Protein AF-A0AAN8JHH3-F1 (afdb_monomer)

Radius of gyration: 51.17 Å; Cα contacts (8 Å, |Δi|>4): 260; chains: 1; bounding box: 65×51×167 Å

Structure (mmCIF, N/CA/C/O backbone):
data_AF-A0AAN8JHH3-F1
#
_entry.id   AF-A0AAN8JHH3-F1
#
loop_
_atom_site.group_PDB
_atom_site.id
_atom_site.type_symbol
_atom_site.label_atom_id
_atom_site.label_alt_id
_atom_site.label_comp_id
_atom_site.label_asym_id
_atom_site.label_entity_id
_atom_site.label_seq_id
_atom_site.pdbx_PDB_ins_code
_atom_site.Cartn_x
_atom_site.Cartn_y
_atom_site.Cartn_z
_atom_site.occupancy
_atom_site.B_iso_or_equiv
_atom_site.auth_seq_id
_atom_site.auth_comp_id
_atom_site.auth_asym_id
_atom_site.auth_atom_id
_atom_site.pdbx_PDB_model_num
ATOM 1 N N . MET A 1 1 ? 20.478 2.606 -64.350 1.00 39.19 1 MET A N 1
ATOM 2 C CA . MET A 1 1 ? 20.617 2.024 -62.999 1.00 39.19 1 MET A CA 1
ATOM 3 C C . MET A 1 1 ? 21.122 3.124 -62.084 1.00 39.19 1 MET A C 1
ATOM 5 O O . MET A 1 1 ? 22.194 3.643 -62.341 1.00 39.19 1 MET A O 1
ATOM 9 N N . LYS A 1 2 ? 20.296 3.591 -61.140 1.00 38.00 2 LYS A N 1
ATOM 10 C CA . LYS A 1 2 ? 20.678 4.605 -60.146 1.00 38.00 2 LYS A CA 1
ATOM 11 C C . LYS A 1 2 ? 20.842 3.881 -58.819 1.00 38.00 2 LYS A C 1
ATOM 13 O O . LYS A 1 2 ? 19.842 3.428 -58.261 1.00 38.00 2 LYS A O 1
ATOM 18 N N . ASP A 1 3 ? 22.081 3.766 -58.364 1.00 38.78 3 ASP A N 1
ATOM 19 C CA . ASP A 1 3 ? 22.414 3.213 -57.061 1.00 38.78 3 ASP A CA 1
ATOM 20 C C . ASP A 1 3 ? 21.826 4.108 -55.973 1.00 38.78 3 ASP A C 1
ATOM 22 O O . ASP A 1 3 ? 22.245 5.245 -55.757 1.00 38.78 3 ASP A O 1
ATOM 26 N N . LYS A 1 4 ? 20.789 3.598 -55.307 1.00 43.00 4 LYS A N 1
ATOM 27 C CA . LYS A 1 4 ? 20.283 4.180 -54.070 1.00 43.00 4 LYS A CA 1
ATOM 28 C C . LYS A 1 4 ? 21.222 3.728 -52.960 1.00 43.00 4 LYS A C 1
ATOM 30 O O . LYS A 1 4 ? 21.078 2.631 -52.431 1.00 43.00 4 LYS A O 1
ATOM 35 N N . GLN A 1 5 ? 22.193 4.574 -52.631 1.00 40.19 5 GLN A N 1
ATOM 36 C CA . GLN A 1 5 ? 22.934 4.471 -51.379 1.00 40.19 5 GLN A CA 1
ATOM 37 C C . GLN A 1 5 ? 21.925 4.539 -50.225 1.00 40.19 5 GLN A C 1
ATOM 39 O O . GLN A 1 5 ? 21.342 5.587 -49.946 1.00 40.19 5 GLN A O 1
ATOM 44 N N . CYS A 1 6 ? 21.688 3.400 -49.576 1.00 37.50 6 CYS A N 1
ATOM 45 C CA . CYS A 1 6 ? 21.020 3.353 -48.285 1.00 37.50 6 CYS A CA 1
ATOM 46 C C . CYS A 1 6 ? 21.932 4.040 -47.266 1.00 37.50 6 CYS A C 1
ATOM 48 O O . CYS A 1 6 ? 22.899 3.454 -46.783 1.00 37.50 6 CYS A O 1
ATOM 50 N N . LEU A 1 7 ? 21.625 5.300 -46.962 1.00 39.53 7 LEU A N 1
ATOM 51 C CA . LEU A 1 7 ? 22.138 5.996 -45.790 1.00 39.5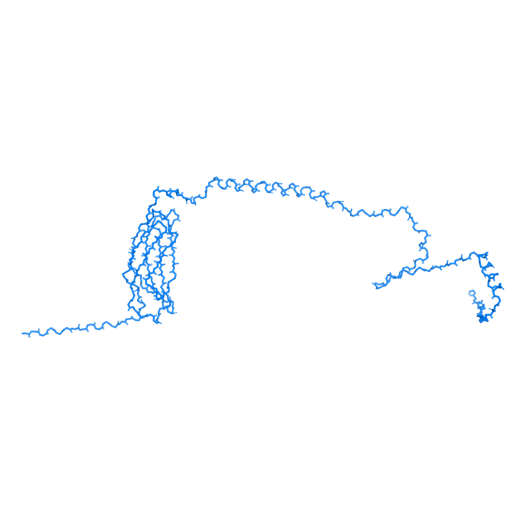3 7 LEU A CA 1
ATOM 52 C C . LEU A 1 7 ? 21.677 5.229 -44.546 1.00 39.53 7 LEU A C 1
ATOM 54 O O . LEU A 1 7 ? 20.530 5.338 -44.117 1.00 39.53 7 LEU A O 1
ATOM 58 N N . MET A 1 8 ? 22.581 4.432 -43.979 1.00 38.75 8 MET A N 1
ATOM 59 C CA . MET A 1 8 ? 22.483 3.969 -42.601 1.00 38.75 8 MET A CA 1
ATOM 60 C C . MET A 1 8 ? 22.564 5.206 -41.709 1.00 38.75 8 MET A C 1
ATOM 62 O O . MET A 1 8 ? 23.647 5.711 -41.419 1.00 38.75 8 MET A O 1
ATOM 66 N N . VAL A 1 9 ? 21.405 5.724 -41.307 1.00 40.56 9 VAL A N 1
ATOM 67 C CA . VAL A 1 9 ? 21.313 6.691 -40.216 1.00 40.56 9 VAL A CA 1
ATOM 68 C C . VAL A 1 9 ? 21.709 5.938 -38.951 1.00 40.56 9 VAL A C 1
ATOM 70 O O . VAL A 1 9 ? 20.890 5.278 -38.316 1.00 40.56 9 VAL A O 1
AT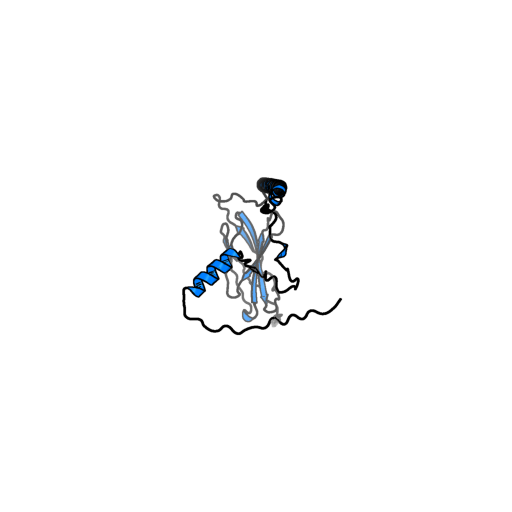OM 73 N N . VAL A 1 10 ? 22.996 5.987 -38.613 1.00 42.84 10 VAL A N 1
ATOM 74 C CA . VAL A 1 10 ? 23.481 5.599 -37.291 1.00 42.84 10 VAL A CA 1
ATOM 75 C C . VAL A 1 10 ? 22.989 6.682 -36.340 1.00 42.84 10 VAL A C 1
ATOM 77 O O . VAL A 1 10 ? 23.633 7.710 -36.155 1.00 42.84 10 VAL A O 1
ATOM 80 N N . SER A 1 11 ? 21.792 6.489 -35.788 1.00 42.28 11 SER A N 1
ATOM 81 C CA . SER A 1 11 ? 21.322 7.289 -34.666 1.00 42.28 11 SER A CA 1
ATOM 82 C C . SER A 1 11 ? 22.265 7.022 -33.499 1.00 42.28 11 SER A C 1
ATOM 84 O O . SER A 1 11 ? 22.274 5.924 -32.940 1.00 42.28 11 SER A O 1
ATOM 86 N N . TYR A 1 12 ? 23.084 8.007 -33.156 1.00 35.72 12 TYR A N 1
ATOM 87 C CA . TYR A 1 12 ? 23.806 8.052 -31.891 1.00 35.72 12 TYR A CA 1
ATOM 88 C C . TYR A 1 12 ? 22.769 7.852 -30.783 1.00 35.72 12 TYR A C 1
ATOM 90 O O . TYR A 1 12 ? 21.856 8.664 -30.626 1.00 35.72 12 TYR A O 1
ATOM 98 N N . ILE A 1 13 ? 22.862 6.720 -30.082 1.00 46.94 13 ILE A N 1
ATOM 99 C CA . ILE A 1 13 ? 22.041 6.427 -28.911 1.00 46.94 13 ILE A CA 1
ATOM 100 C C . ILE A 1 13 ? 22.425 7.486 -27.884 1.00 46.94 13 ILE A C 1
ATOM 102 O O . ILE A 1 13 ? 23.482 7.411 -27.265 1.00 46.94 13 ILE A O 1
ATOM 106 N N . THR A 1 14 ? 21.595 8.517 -27.760 1.00 50.19 14 THR A N 1
ATOM 107 C CA . THR A 1 14 ? 21.619 9.409 -26.606 1.00 50.19 14 THR A CA 1
ATOM 108 C C . THR A 1 14 ? 21.549 8.538 -25.359 1.00 50.19 14 THR A C 1
ATOM 110 O O . THR A 1 14 ? 20.733 7.616 -25.324 1.00 50.19 14 THR A O 1
ATOM 113 N N . ASP A 1 15 ? 22.412 8.832 -24.390 1.00 57.34 15 ASP A N 1
ATOM 114 C CA . ASP A 1 15 ? 22.666 8.159 -23.107 1.00 57.34 15 ASP A CA 1
ATOM 115 C C . ASP A 1 15 ? 21.437 8.195 -22.165 1.00 57.34 15 ASP A C 1
ATOM 117 O O . ASP A 1 15 ? 21.496 8.604 -21.013 1.00 57.34 15 ASP A O 1
ATOM 121 N N . ALA A 1 16 ? 20.265 7.871 -22.704 1.00 68.00 16 ALA A N 1
ATOM 122 C CA . ALA A 1 16 ? 18.971 8.031 -22.078 1.00 68.00 16 ALA A CA 1
ATOM 123 C C . ALA A 1 16 ? 18.527 6.698 -21.478 1.00 68.00 16 ALA A C 1
ATOM 125 O O . ALA A 1 16 ? 18.534 5.654 -22.140 1.00 68.00 16 ALA A O 1
ATOM 126 N N . VAL A 1 17 ? 18.103 6.752 -20.217 1.00 81.44 17 VAL A N 1
ATOM 127 C CA . VAL A 1 17 ? 17.569 5.611 -19.473 1.00 81.44 17 VAL A CA 1
ATOM 128 C C . VAL A 1 17 ? 16.394 5.007 -20.248 1.00 81.44 17 VAL A C 1
ATOM 130 O O . VAL A 1 17 ? 15.438 5.698 -20.610 1.00 81.44 17 VAL A O 1
ATOM 133 N N . VAL A 1 18 ? 16.455 3.704 -20.521 1.00 87.06 18 VAL A N 1
ATOM 134 C CA . VAL A 1 18 ? 15.468 3.013 -21.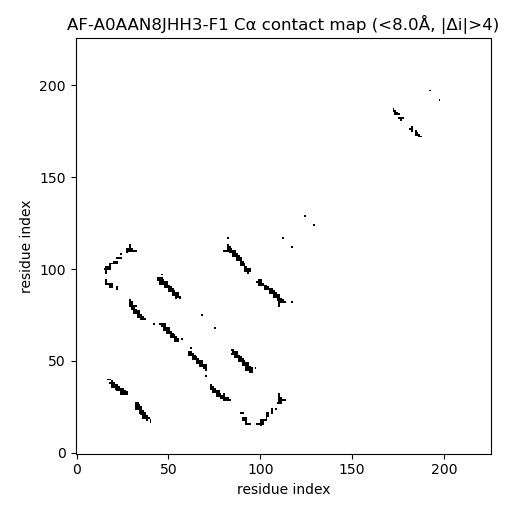362 1.00 87.06 18 VAL A CA 1
ATOM 135 C C . VAL A 1 18 ? 14.318 2.486 -20.509 1.00 87.06 18 VAL A C 1
ATOM 137 O O . VAL A 1 18 ? 14.535 1.774 -19.538 1.00 87.06 18 VAL A O 1
ATOM 140 N N . ALA A 1 19 ? 13.081 2.772 -20.905 1.00 88.06 19 ALA A N 1
ATOM 141 C CA . ALA A 1 19 ? 11.897 2.242 -20.237 1.00 88.06 19 ALA A CA 1
ATOM 142 C C . ALA A 1 19 ? 11.686 0.741 -20.515 1.00 88.06 19 ALA A C 1
ATOM 144 O O . ALA A 1 19 ? 12.029 0.259 -21.605 1.00 88.06 19 ALA A O 1
ATOM 145 N N . PRO A 1 20 ? 11.049 -0.008 -19.596 1.00 89.38 20 PRO A N 1
ATOM 146 C CA . PRO A 1 20 ? 10.486 -1.317 -19.918 1.00 89.38 20 PRO A CA 1
ATOM 147 C C . PRO A 1 20 ? 9.521 -1.248 -21.118 1.00 89.38 20 PRO A C 1
ATOM 149 O O . PRO A 1 20 ? 9.022 -0.191 -21.494 1.00 89.38 20 PRO A O 1
ATOM 152 N N . ARG A 1 21 ? 9.260 -2.376 -21.772 1.00 89.56 21 ARG A N 1
ATOM 153 C CA . ARG A 1 21 ? 8.359 -2.472 -22.929 1.00 89.56 21 ARG A CA 1
ATOM 154 C C . ARG A 1 21 ? 7.416 -3.657 -22.777 1.00 89.56 21 ARG A C 1
ATOM 156 O O . ARG A 1 21 ? 7.690 -4.581 -22.012 1.00 89.56 21 ARG A O 1
ATOM 163 N N . ASN A 1 22 ? 6.321 -3.636 -23.535 1.00 89.19 22 ASN A N 1
ATOM 164 C CA . ASN A 1 22 ? 5.301 -4.686 -23.541 1.00 89.19 22 ASN A CA 1
ATOM 165 C C . ASN A 1 22 ? 4.766 -4.987 -22.133 1.00 89.19 22 ASN A C 1
ATOM 167 O O . ASN A 1 22 ? 4.651 -6.151 -21.741 1.00 89.19 22 ASN A O 1
ATOM 171 N N . LEU A 1 23 ? 4.463 -3.937 -21.361 1.00 92.50 23 LEU A N 1
ATOM 172 C CA . LEU A 1 23 ? 3.751 -4.109 -20.101 1.00 92.50 23 LEU A CA 1
ATOM 173 C C . LEU A 1 23 ? 2.368 -4.680 -20.421 1.00 92.50 23 LEU A C 1
ATOM 175 O O . LEU A 1 23 ? 1.646 -4.127 -21.251 1.00 92.50 23 LEU A O 1
ATOM 179 N N . THR A 1 24 ? 2.023 -5.803 -19.798 1.00 94.06 24 THR A N 1
ATOM 180 C CA . THR A 1 24 ? 0.747 -6.495 -20.012 1.00 94.06 24 THR A CA 1
ATOM 181 C C . THR A 1 24 ? 0.234 -7.112 -18.716 1.00 94.06 24 THR A C 1
ATOM 183 O O . THR A 1 24 ? 1.005 -7.491 -17.828 1.00 94.06 24 THR A O 1
ATOM 186 N N . VAL A 1 25 ? -1.090 -7.217 -18.605 1.00 93.75 25 VAL A N 1
ATOM 187 C CA . VAL A 1 25 ? -1.775 -7.861 -17.480 1.00 93.75 25 VAL A CA 1
ATOM 188 C C . VAL A 1 25 ? -2.168 -9.273 -17.905 1.00 93.75 25 VAL A C 1
ATOM 190 O O . VAL A 1 25 ? -2.927 -9.453 -18.849 1.00 93.75 25 VAL A O 1
ATOM 193 N N . VAL A 1 26 ? -1.634 -10.282 -17.219 1.00 92.31 26 VAL A N 1
ATOM 194 C CA . VAL A 1 26 ? -1.766 -11.700 -17.613 1.00 92.31 26 VAL A CA 1
ATOM 195 C C . VAL A 1 26 ? -2.854 -12.412 -16.828 1.00 92.31 26 VAL A C 1
ATOM 197 O O . VAL A 1 26 ? -3.489 -13.337 -17.324 1.00 92.31 26 VAL A O 1
ATOM 200 N N . ALA A 1 27 ? -3.065 -12.007 -15.579 1.00 89.75 27 ALA A N 1
ATOM 201 C CA . ALA A 1 27 ? -4.102 -12.584 -14.741 1.00 89.75 27 ALA A CA 1
ATOM 202 C C . ALA A 1 27 ? -4.743 -11.500 -13.890 1.00 89.75 27 ALA A C 1
ATOM 204 O O . ALA A 1 27 ? -4.052 -10.693 -13.269 1.00 89.75 27 ALA A O 1
ATOM 205 N N . ILE A 1 28 ? -6.069 -11.527 -13.834 1.00 93.06 28 ILE A N 1
ATOM 206 C CA . ILE A 1 28 ? -6.870 -10.585 -13.066 1.00 93.06 28 ILE A CA 1
ATOM 207 C C . ILE A 1 28 ? -7.740 -11.392 -12.112 1.00 93.06 28 ILE A C 1
ATOM 209 O O . ILE A 1 28 ? -8.529 -12.241 -12.529 1.00 93.06 28 ILE A O 1
ATOM 213 N N . GLY A 1 29 ? -7.561 -11.139 -10.823 1.00 88.25 29 GLY A N 1
ATOM 214 C CA . GLY A 1 29 ? -8.412 -11.626 -9.750 1.00 88.25 29 GLY A CA 1
ATOM 215 C C . GLY A 1 29 ? -9.318 -10.520 -9.213 1.00 88.25 29 GLY A C 1
ATOM 216 O O . GLY A 1 29 ? -9.458 -9.451 -9.806 1.00 88.25 29 GLY A O 1
ATOM 217 N N . THR A 1 30 ? -9.922 -10.790 -8.060 1.00 88.56 30 THR A N 1
ATOM 218 C CA . THR A 1 30 ? -10.811 -9.852 -7.361 1.00 88.56 30 THR A CA 1
ATOM 219 C C . THR A 1 30 ? -10.026 -8.759 -6.640 1.00 88.56 30 THR A C 1
ATOM 221 O O . THR A 1 30 ? -10.339 -7.583 -6.762 1.00 88.56 30 THR A O 1
ATOM 224 N N . THR A 1 31 ? -8.948 -9.139 -5.949 1.00 89.62 31 THR A N 1
ATOM 225 C CA . THR A 1 31 ? -8.083 -8.224 -5.177 1.00 89.62 31 THR A CA 1
ATOM 226 C C . THR A 1 31 ? -6.618 -8.254 -5.612 1.00 89.62 31 THR A C 1
ATOM 228 O O . THR A 1 31 ? -5.731 -7.723 -4.932 1.00 89.62 31 THR A O 1
ATOM 231 N N . ARG A 1 32 ? -6.328 -8.932 -6.728 1.00 91.94 32 ARG A N 1
ATOM 232 C CA . ARG A 1 32 ? -4.968 -9.177 -7.216 1.00 91.94 32 ARG A CA 1
ATOM 233 C C . ARG A 1 32 ? -4.904 -9.084 -8.731 1.00 91.94 32 ARG A C 1
ATOM 235 O O . ARG A 1 32 ? -5.827 -9.524 -9.405 1.00 91.94 32 ARG A O 1
ATOM 242 N N . ALA A 1 33 ? -3.788 -8.596 -9.256 1.00 94.06 33 ALA A N 1
ATOM 243 C CA . ALA A 1 33 ? -3.504 -8.616 -10.688 1.00 94.06 33 ALA A CA 1
ATOM 244 C C . ALA A 1 33 ? -2.038 -8.975 -10.920 1.00 94.06 33 ALA A C 1
ATOM 246 O O . ALA A 1 33 ? -1.160 -8.508 -10.195 1.00 94.06 33 ALA A O 1
ATOM 247 N N . LYS A 1 34 ? -1.762 -9.825 -11.908 1.00 95.06 34 LYS A N 1
ATOM 248 C CA . LYS A 1 34 ? -0.408 -10.231 -12.282 1.00 95.06 34 LYS A CA 1
ATOM 249 C C . LYS A 1 34 ? -0.012 -9.538 -13.576 1.00 95.06 34 LYS A C 1
ATOM 251 O O . LYS A 1 34 ? -0.699 -9.689 -14.584 1.00 95.06 34 LYS A O 1
ATOM 256 N N . LEU A 1 35 ? 1.115 -8.838 -13.540 1.00 95.44 35 LEU A N 1
ATOM 257 C CA . LEU A 1 35 ? 1.677 -8.131 -14.683 1.00 95.44 35 LEU A CA 1
ATOM 258 C C . LEU A 1 35 ? 3.011 -8.737 -15.090 1.00 95.44 35 LEU A C 1
ATOM 260 O O . LEU A 1 35 ? 3.754 -9.235 -14.237 1.00 95.44 35 LEU A O 1
ATOM 264 N N . ILE A 1 36 ? 3.301 -8.658 -16.384 1.00 95.12 36 ILE A N 1
ATOM 265 C CA . ILE A 1 36 ? 4.587 -9.016 -16.979 1.00 95.12 36 ILE A CA 1
ATOM 266 C C . ILE A 1 36 ? 5.054 -7.900 -17.909 1.00 95.12 36 ILE A C 1
ATOM 268 O O . ILE A 1 36 ? 4.244 -7.141 -18.443 1.00 95.12 36 ILE A O 1
ATOM 272 N N . TRP A 1 37 ? 6.363 -7.812 -18.103 1.00 94.31 37 TRP A N 1
ATOM 273 C CA . TRP A 1 37 ? 6.986 -6.859 -19.016 1.00 94.31 37 TRP A CA 1
ATOM 274 C C . TRP A 1 37 ? 8.310 -7.413 -19.535 1.00 94.31 37 TRP A C 1
ATOM 276 O O . TRP A 1 37 ? 8.852 -8.396 -19.019 1.00 94.31 37 TRP A O 1
ATOM 286 N N . ILE A 1 38 ? 8.854 -6.743 -20.546 1.00 90.56 38 ILE A N 1
ATOM 287 C CA . ILE A 1 38 ? 10.151 -7.052 -21.137 1.00 90.56 38 ILE A CA 1
ATOM 288 C C . ILE A 1 38 ? 11.058 -5.830 -20.992 1.00 90.56 38 ILE A C 1
ATOM 290 O O . ILE A 1 38 ? 10.607 -4.690 -21.051 1.00 90.56 38 ILE A O 1
ATOM 294 N N . TYR A 1 39 ? 12.351 -6.051 -20.783 1.00 90.06 39 TYR A N 1
ATOM 295 C CA . TYR A 1 39 ? 13.343 -4.985 -20.709 1.00 90.06 39 TYR A CA 1
ATOM 296 C C . TYR A 1 39 ? 14.568 -5.369 -21.541 1.00 90.06 39 TYR A C 1
ATOM 298 O O . TYR A 1 39 ? 15.096 -6.467 -21.371 1.00 90.06 39 TYR A O 1
ATOM 306 N N . PHE A 1 40 ? 14.985 -4.472 -22.439 1.00 85.12 40 PHE A N 1
ATOM 307 C CA . PHE A 1 40 ? 16.066 -4.698 -23.411 1.00 85.12 40 PHE A CA 1
ATOM 308 C C . PHE A 1 40 ? 17.284 -3.786 -23.206 1.00 85.12 40 PHE A C 1
ATOM 310 O O . PHE A 1 40 ? 18.241 -3.874 -23.969 1.00 85.12 40 PHE A O 1
ATOM 317 N N . GLY A 1 41 ? 17.251 -2.882 -22.225 1.00 83.69 41 GLY A N 1
ATOM 318 C CA . GLY A 1 41 ? 18.370 -1.978 -21.972 1.00 83.69 41 GLY A CA 1
ATOM 319 C C . GLY A 1 41 ? 19.449 -2.589 -21.063 1.00 83.69 41 GLY A C 1
ATOM 320 O O . GLY A 1 41 ? 19.317 -3.724 -20.591 1.00 83.69 41 GLY A O 1
ATOM 321 N N . PRO A 1 42 ? 20.523 -1.835 -20.780 1.00 84.38 42 PRO A N 1
ATOM 322 C CA . PRO A 1 42 ? 21.580 -2.276 -19.878 1.00 84.38 42 PRO A CA 1
ATOM 323 C C . PRO A 1 42 ? 21.044 -2.400 -18.446 1.00 84.38 42 PRO A C 1
ATOM 325 O O . PRO A 1 42 ? 20.506 -1.448 -17.887 1.00 84.38 42 PRO A O 1
ATOM 328 N N . ILE A 1 43 ? 21.177 -3.587 -17.850 1.00 84.75 43 ILE A N 1
ATOM 329 C CA . ILE A 1 43 ? 20.755 -3.860 -16.463 1.00 84.75 43 ILE A CA 1
ATOM 330 C C . ILE A 1 43 ? 21.735 -3.242 -15.458 1.00 84.75 43 ILE A C 1
ATOM 332 O O . ILE A 1 43 ? 21.315 -2.789 -14.403 1.00 84.75 43 ILE A O 1
ATOM 336 N N . SER A 1 44 ? 23.025 -3.169 -15.802 1.00 82.88 44 SER A N 1
ATOM 337 C CA . SER A 1 44 ? 24.096 -2.657 -14.932 1.00 82.88 44 SER A CA 1
ATOM 338 C C . SER A 1 44 ? 23.967 -1.180 -14.564 1.00 82.88 44 SER A C 1
ATOM 340 O O . SER A 1 44 ? 24.599 -0.744 -13.609 1.00 82.88 44 SER A O 1
ATOM 342 N N . ARG A 1 45 ? 23.170 -0.420 -15.319 1.00 82.88 45 ARG A N 1
ATOM 343 C CA . ARG A 1 45 ? 22.904 1.002 -15.074 1.00 82.88 45 ARG A CA 1
ATOM 344 C C . ARG A 1 45 ? 21.576 1.242 -14.359 1.00 82.88 45 ARG A C 1
ATOM 346 O O . ARG A 1 45 ? 21.309 2.341 -13.918 1.00 82.88 45 ARG A O 1
ATOM 353 N N . ILE A 1 46 ? 20.717 0.236 -14.222 1.00 88.50 46 ILE A N 1
ATOM 354 C CA . ILE A 1 46 ? 19.429 0.426 -13.552 1.00 88.50 46 ILE A CA 1
ATOM 355 C C . ILE A 1 46 ? 19.559 0.060 -12.082 1.00 88.50 46 ILE A C 1
ATOM 357 O O . ILE A 1 46 ? 20.005 -1.033 -11.742 1.00 88.50 46 ILE A O 1
ATOM 361 N N . LEU A 1 47 ? 19.070 0.947 -11.220 1.00 90.31 47 LEU A N 1
ATOM 362 C CA . LEU A 1 47 ? 18.915 0.682 -9.798 1.00 90.31 47 LEU A CA 1
ATOM 363 C C . LEU A 1 47 ? 17.680 -0.187 -9.528 1.00 90.31 47 LEU A C 1
ATOM 365 O O . LEU A 1 47 ? 17.750 -1.194 -8.826 1.00 90.31 47 LEU A O 1
ATOM 369 N N . ARG A 1 48 ? 16.525 0.222 -10.065 1.00 92.69 48 ARG A N 1
ATOM 370 C CA . ARG A 1 48 ? 15.241 -0.473 -9.906 1.00 92.69 48 ARG A CA 1
ATOM 371 C C . ARG A 1 48 ? 14.239 -0.044 -10.969 1.00 92.69 48 ARG A C 1
ATOM 373 O O . ARG A 1 48 ? 14.398 0.986 -11.622 1.00 92.69 48 ARG A O 1
ATOM 380 N N . PHE A 1 49 ? 13.163 -0.803 -11.094 1.00 93.25 49 PHE A N 1
ATOM 381 C CA . PHE A 1 49 ? 11.970 -0.340 -11.784 1.00 93.25 49 PHE A CA 1
ATOM 382 C C . PHE A 1 49 ? 10.955 0.215 -10.793 1.00 93.25 49 PHE A C 1
ATOM 384 O O . PHE A 1 49 ? 10.852 -0.268 -9.667 1.00 93.25 49 PHE A O 1
ATOM 391 N N . GLU A 1 50 ? 10.162 1.184 -11.225 1.00 94.75 50 GLU A N 1
ATOM 392 C CA . GLU A 1 50 ? 9.004 1.657 -10.476 1.00 94.75 50 GLU A CA 1
ATOM 393 C C . GLU A 1 50 ? 7.746 1.435 -11.295 1.00 94.75 50 GLU A C 1
ATOM 395 O O . GLU A 1 50 ? 7.651 1.847 -12.450 1.00 94.75 50 GLU A O 1
ATOM 400 N N . LEU A 1 51 ? 6.792 0.732 -10.696 1.00 94.94 51 LEU A N 1
ATOM 401 C CA . LEU A 1 51 ? 5.487 0.483 -11.277 1.00 94.94 51 LEU A CA 1
ATOM 402 C C . LEU A 1 51 ? 4.449 1.271 -10.501 1.00 94.94 51 LEU A C 1
ATOM 404 O O . LEU A 1 51 ? 4.329 1.111 -9.287 1.00 94.94 51 LEU A O 1
ATOM 408 N N . THR A 1 52 ? 3.679 2.068 -11.220 1.00 94.31 52 THR A N 1
ATOM 409 C CA . THR A 1 52 ? 2.626 2.906 -10.667 1.00 94.31 52 THR A CA 1
ATOM 410 C C . THR A 1 52 ? 1.292 2.420 -11.192 1.00 94.31 52 THR A C 1
ATOM 412 O O . THR A 1 52 ? 1.121 2.245 -12.398 1.00 94.31 52 THR A O 1
ATOM 415 N N . TYR A 1 53 ? 0.343 2.198 -10.288 1.00 93.62 53 TYR A N 1
ATOM 416 C CA . TYR A 1 53 ? -1.044 1.943 -10.654 1.00 93.62 53 TYR A CA 1
ATOM 417 C C . TYR A 1 53 ? -1.955 3.022 -10.078 1.00 93.62 53 TYR A C 1
ATOM 419 O O . TYR A 1 53 ? -1.798 3.445 -8.932 1.00 93.62 53 TYR A O 1
ATOM 427 N N . GLU A 1 54 ? -2.910 3.460 -10.888 1.00 92.50 54 GLU A N 1
ATOM 428 C CA . GLU A 1 54 ? -3.833 4.546 -10.588 1.00 92.50 54 GLU A CA 1
ATOM 429 C C . GLU A 1 54 ? -5.273 4.040 -10.667 1.00 92.50 54 GLU A C 1
ATOM 431 O O . GLU A 1 54 ? -5.635 3.310 -11.592 1.00 92.50 54 GLU A O 1
ATOM 436 N N . TRP A 1 55 ? -6.099 4.397 -9.683 1.00 91.75 55 TRP A N 1
ATOM 437 C CA . TRP A 1 55 ? -7.526 4.080 -9.693 1.00 91.75 55 TRP A CA 1
ATOM 438 C C . TRP A 1 55 ? -8.287 5.157 -10.469 1.00 91.75 55 TRP A C 1
ATOM 440 O O . TRP A 1 55 ? -8.369 6.304 -10.032 1.00 91.75 55 TRP A O 1
ATOM 450 N N . LEU A 1 56 ? -8.862 4.771 -11.610 1.00 87.69 56 LEU A N 1
ATOM 451 C CA . LEU A 1 56 ? -9.491 5.700 -12.554 1.00 87.69 56 LEU A CA 1
ATOM 452 C C . LEU A 1 56 ? -10.785 6.334 -12.021 1.00 87.69 56 LEU A C 1
ATOM 454 O O . LEU A 1 56 ? -11.088 7.476 -12.345 1.00 87.69 56 LEU A O 1
ATOM 458 N N . ALA A 1 57 ? -11.544 5.605 -11.200 1.00 84.56 57 ALA A N 1
ATOM 459 C CA . ALA A 1 57 ? -12.858 6.021 -10.698 1.00 84.56 57 ALA A CA 1
ATOM 460 C C . ALA A 1 57 ? -12.858 6.301 -9.184 1.00 84.56 57 ALA A C 1
ATOM 462 O O . ALA A 1 57 ? -13.861 6.091 -8.500 1.00 84.56 57 ALA A O 1
ATOM 463 N N . ALA A 1 58 ? -11.720 6.729 -8.637 1.00 79.00 58 ALA A N 1
ATOM 464 C CA . ALA A 1 58 ? -11.582 6.984 -7.211 1.00 79.00 58 ALA A CA 1
ATOM 465 C C . ALA A 1 58 ? -12.532 8.113 -6.731 1.00 79.00 58 ALA A C 1
ATOM 467 O O . ALA A 1 58 ? -12.524 9.209 -7.293 1.00 79.00 58 ALA A O 1
ATOM 468 N N . PRO A 1 59 ? -13.334 7.892 -5.668 1.00 74.44 59 PRO A N 1
ATOM 469 C CA . PRO A 1 59 ? -14.373 8.826 -5.228 1.00 74.44 59 PRO A CA 1
ATOM 470 C C . PRO A 1 59 ? -13.837 10.094 -4.547 1.00 74.44 59 PRO A C 1
ATOM 472 O O . PRO A 1 59 ? -14.584 11.056 -4.396 1.00 74.44 59 PRO A O 1
ATOM 475 N N . SER A 1 60 ? -12.572 10.107 -4.115 1.00 68.44 60 SER A N 1
ATOM 476 C CA . SER A 1 60 ? -11.978 11.185 -3.308 1.00 68.44 60 SER A CA 1
ATOM 477 C C . SER A 1 60 ? -10.770 11.870 -3.966 1.00 68.44 60 SER A C 1
ATOM 479 O O . SER A 1 60 ? -9.979 12.503 -3.272 1.00 68.44 60 S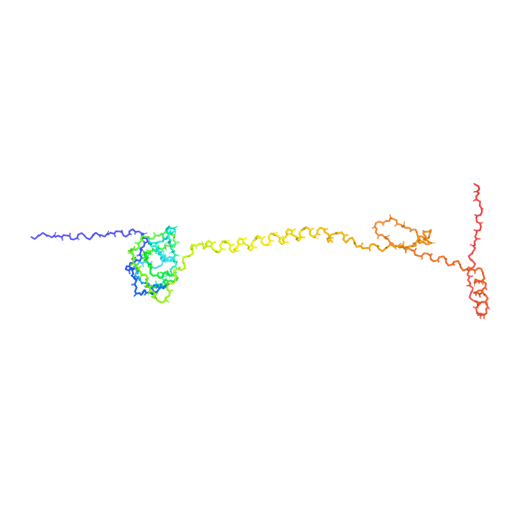ER A O 1
ATOM 481 N N . GLY A 1 61 ? -10.603 11.738 -5.287 1.00 72.56 61 GLY A N 1
ATOM 482 C CA . GLY A 1 61 ? -9.476 12.304 -6.043 1.00 72.56 61 GLY A CA 1
ATOM 483 C C . GLY A 1 61 ? -8.520 11.244 -6.596 1.00 72.56 61 GLY A C 1
ATOM 484 O O . GLY A 1 61 ? -8.834 10.059 -6.601 1.00 72.56 61 GLY A O 1
ATOM 485 N N . LYS A 1 62 ? -7.346 11.663 -7.086 1.00 79.56 62 LYS A N 1
ATOM 486 C CA . LYS A 1 62 ? -6.373 10.762 -7.723 1.00 79.56 62 LYS A CA 1
ATOM 487 C C . LYS A 1 62 ? -5.741 9.822 -6.688 1.00 79.56 62 LYS A C 1
ATOM 489 O O . LYS A 1 62 ? -4.958 10.260 -5.850 1.00 79.56 62 LYS A O 1
ATOM 494 N N . TYR A 1 63 ? -6.051 8.530 -6.766 1.00 85.88 63 TYR A N 1
ATOM 495 C CA . TYR A 1 63 ? -5.373 7.493 -5.986 1.00 85.88 63 TYR A CA 1
ATOM 496 C C . TYR A 1 63 ? -4.332 6.797 -6.864 1.00 85.88 63 TYR A C 1
ATOM 498 O O . TYR A 1 63 ? -4.692 6.096 -7.808 1.00 85.88 63 TYR A O 1
ATOM 506 N N . SER A 1 64 ? -3.050 6.992 -6.555 1.00 89.25 64 SER A N 1
ATOM 507 C CA . SER A 1 64 ? -1.918 6.373 -7.251 1.00 89.25 64 SER A CA 1
ATOM 508 C C . SER A 1 64 ? -0.977 5.719 -6.249 1.00 89.25 64 SER A C 1
ATOM 510 O O . SER A 1 64 ? -0.616 6.337 -5.248 1.00 89.25 64 SER A O 1
ATOM 512 N N . VAL A 1 65 ? -0.543 4.496 -6.532 1.00 89.75 65 VAL A N 1
ATOM 513 C CA . VAL A 1 65 ? 0.417 3.769 -5.699 1.00 89.75 65 VAL A CA 1
ATOM 514 C C . VAL A 1 65 ? 1.598 3.346 -6.552 1.00 89.75 65 VAL A C 1
ATOM 516 O O . VAL A 1 65 ? 1.422 2.693 -7.580 1.00 89.75 65 VAL A O 1
ATOM 519 N N . THR A 1 66 ? 2.800 3.675 -6.083 1.00 93.38 66 THR A N 1
ATOM 520 C CA . THR A 1 66 ? 4.065 3.323 -6.732 1.00 93.38 66 THR A CA 1
ATOM 521 C C . THR A 1 66 ? 4.763 2.212 -5.960 1.00 93.38 66 THR A C 1
ATOM 523 O O . THR A 1 66 ? 4.851 2.237 -4.734 1.00 93.38 66 THR A O 1
ATOM 526 N N . CYS A 1 67 ? 5.258 1.212 -6.677 1.00 90.56 67 CYS A N 1
ATOM 527 C CA . CYS A 1 67 ? 5.951 0.054 -6.132 1.00 90.56 67 CYS A CA 1
ATOM 528 C C . CYS A 1 67 ? 7.332 -0.077 -6.774 1.00 90.56 67 CYS A C 1
ATOM 530 O O . CYS A 1 67 ? 7.446 -0.175 -7.995 1.00 90.56 67 CYS A O 1
ATOM 532 N N . GLY A 1 68 ? 8.372 -0.145 -5.941 1.00 92.25 68 GLY A N 1
ATOM 533 C CA . GLY A 1 68 ? 9.727 -0.468 -6.380 1.00 92.25 68 GLY A CA 1
ATOM 534 C C . GLY A 1 68 ? 9.874 -1.961 -6.677 1.00 92.25 68 GLY A C 1
ATOM 535 O O . GLY A 1 68 ? 9.495 -2.812 -5.870 1.00 92.25 68 GLY A O 1
ATOM 536 N N . ILE A 1 69 ? 10.430 -2.285 -7.838 1.00 93.50 69 ILE A N 1
ATOM 537 C CA . ILE A 1 69 ? 10.631 -3.643 -8.331 1.00 93.50 69 ILE A CA 1
ATOM 538 C C . ILE A 1 69 ? 12.107 -3.825 -8.683 1.00 93.50 69 ILE A C 1
ATOM 540 O O . ILE A 1 69 ? 12.720 -2.993 -9.342 1.00 93.50 69 ILE A O 1
ATOM 544 N N . ASP A 1 70 ? 12.661 -4.954 -8.258 1.00 91.38 70 ASP A N 1
ATOM 545 C CA . ASP A 1 70 ? 14.022 -5.370 -8.590 1.00 91.38 70 ASP A CA 1
ATOM 546 C C . ASP A 1 70 ? 14.203 -5.571 -10.109 1.00 91.38 70 ASP A C 1
ATOM 548 O O . ASP A 1 70 ? 13.334 -6.124 -10.792 1.00 91.38 70 ASP A O 1
ATOM 552 N N . VAL A 1 71 ? 15.359 -5.162 -10.627 1.00 89.94 71 VAL A N 1
ATOM 553 C CA . VAL A 1 71 ? 15.738 -5.213 -12.042 1.00 89.94 71 VAL A CA 1
ATOM 554 C C . VAL A 1 71 ? 15.770 -6.637 -12.593 1.00 89.94 71 VAL A C 1
ATOM 556 O O . VAL A 1 71 ? 15.578 -6.831 -13.794 1.00 89.94 71 VAL A O 1
ATOM 559 N N . TYR A 1 72 ? 15.949 -7.656 -11.749 1.00 89.56 72 TYR A N 1
ATOM 560 C CA . TYR A 1 72 ? 15.930 -9.060 -12.185 1.00 89.56 72 TYR A CA 1
ATOM 561 C C . TYR A 1 72 ? 14.520 -9.641 -12.319 1.00 89.56 72 TYR A C 1
ATOM 563 O O . TYR A 1 72 ? 14.329 -10.687 -12.942 1.00 89.56 72 TYR A O 1
ATOM 571 N N . LYS A 1 73 ? 13.499 -8.969 -11.778 1.00 91.00 73 LYS A N 1
ATOM 572 C CA . LYS A 1 73 ? 12.116 -9.434 -11.898 1.00 91.00 73 LYS A CA 1
ATOM 573 C C . LYS A 1 73 ? 11.543 -9.056 -13.265 1.00 91.00 73 LYS A C 1
ATOM 575 O O . LYS A 1 73 ? 11.838 -8.009 -13.840 1.00 91.00 73 LYS A O 1
ATOM 580 N N . ARG A 1 74 ? 10.711 -9.947 -13.802 1.00 90.12 74 ARG A N 1
ATOM 581 C CA . ARG A 1 74 ? 9.961 -9.758 -15.062 1.00 90.12 74 ARG A CA 1
ATOM 582 C C . ARG A 1 74 ? 8.450 -9.872 -14.873 1.00 90.12 74 ARG A C 1
ATOM 584 O O . ARG A 1 74 ? 7.688 -9.777 -15.828 1.00 90.12 74 ARG A O 1
ATOM 591 N N . GLN A 1 75 ? 8.029 -10.116 -13.635 1.00 93.62 75 GLN A N 1
ATOM 592 C CA . GLN A 1 75 ? 6.634 -10.234 -13.256 1.00 93.62 75 GLN A CA 1
ATOM 593 C C . GLN A 1 75 ? 6.411 -9.657 -11.860 1.00 93.62 75 GLN A C 1
ATOM 595 O O . GLN A 1 75 ? 7.271 -9.779 -10.982 1.00 93.62 75 GLN A O 1
ATOM 600 N N . VAL A 1 76 ? 5.233 -9.081 -11.639 1.00 94.38 76 VAL A N 1
ATOM 601 C CA . VAL A 1 76 ? 4.795 -8.603 -10.325 1.00 94.38 76 VAL A CA 1
ATOM 602 C C . VAL A 1 76 ? 3.331 -8.944 -10.110 1.00 94.38 76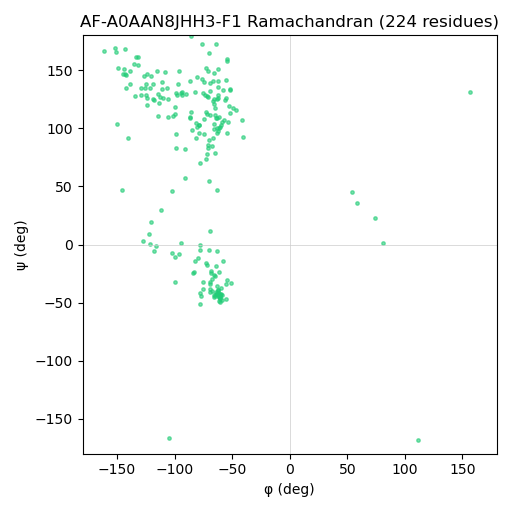 VAL A C 1
ATOM 604 O O . VAL A 1 76 ? 2.553 -9.054 -11.055 1.00 94.38 76 VAL A O 1
ATOM 607 N N . THR A 1 77 ? 2.954 -9.161 -8.855 1.00 94.69 77 THR A N 1
ATOM 608 C CA . THR A 1 77 ? 1.556 -9.349 -8.469 1.00 94.69 77 THR A CA 1
ATOM 609 C C . THR A 1 77 ? 1.128 -8.186 -7.593 1.00 94.69 77 THR A C 1
ATOM 611 O O . THR A 1 77 ? 1.581 -8.084 -6.454 1.00 94.69 77 THR A O 1
ATOM 614 N N . LEU A 1 78 ? 0.248 -7.341 -8.123 1.00 93.06 78 LEU A N 1
ATOM 615 C CA . LEU A 1 78 ? -0.471 -6.334 -7.355 1.00 93.06 78 LEU A CA 1
ATOM 616 C C . LEU A 1 78 ? -1.417 -7.031 -6.384 1.00 93.06 78 LEU A C 1
ATOM 618 O O . LEU A 1 78 ? -2.026 -8.055 -6.712 1.00 93.06 78 LEU A O 1
ATOM 622 N N . ARG A 1 79 ? -1.517 -6.489 -5.176 1.00 90.75 79 ARG A N 1
ATOM 623 C CA . ARG A 1 79 ? -2.342 -7.015 -4.087 1.00 90.75 79 ARG A CA 1
ATOM 624 C C . ARG A 1 79 ? -3.098 -5.865 -3.440 1.00 90.75 79 ARG A C 1
ATOM 626 O O . ARG A 1 79 ? -2.625 -4.737 -3.482 1.00 90.75 79 ARG A O 1
ATOM 633 N N . GLY A 1 80 ? -4.231 -6.179 -2.816 1.00 86.19 80 GLY A N 1
ATOM 634 C CA . GLY A 1 80 ? -5.053 -5.175 -2.139 1.00 86.19 80 GLY A CA 1
ATOM 635 C C . GLY A 1 80 ? -5.822 -4.277 -3.106 1.00 86.19 80 GLY A C 1
ATOM 636 O O . GLY A 1 80 ? -6.191 -3.170 -2.738 1.00 86.19 80 GLY A O 1
ATOM 637 N N . LEU A 1 81 ? -6.052 -4.739 -4.340 1.00 89.38 81 LEU A N 1
ATOM 638 C CA . LEU A 1 81 ? -6.914 -4.028 -5.280 1.00 89.38 81 LEU A CA 1
ATOM 639 C C . LEU A 1 81 ? -8.372 -4.136 -4.827 1.00 89.38 81 LEU A C 1
ATOM 641 O O . LEU A 1 81 ? -8.773 -5.139 -4.232 1.00 89.38 81 LEU A O 1
ATOM 645 N N . ILE A 1 82 ? -9.165 -3.119 -5.140 1.00 87.81 82 ILE A N 1
ATOM 646 C CA . ILE A 1 82 ? -10.597 -3.105 -4.859 1.00 87.81 82 ILE A CA 1
ATOM 647 C C . ILE A 1 82 ? -11.298 -3.890 -5.980 1.00 87.81 82 ILE A C 1
ATOM 649 O O . ILE A 1 82 ? -11.008 -3.643 -7.154 1.00 87.81 82 ILE A O 1
ATOM 653 N N . PRO A 1 83 ? -12.196 -4.839 -5.662 1.00 89.38 83 PRO A N 1
ATOM 654 C CA . PRO A 1 83 ? -12.985 -5.550 -6.665 1.00 89.38 83 PRO A CA 1
ATOM 655 C C . PRO A 1 83 ? -13.897 -4.613 -7.465 1.00 89.38 83 PRO A C 1
ATOM 657 O O . PRO A 1 83 ? -14.367 -3.608 -6.933 1.00 89.38 83 PRO A O 1
ATOM 660 N N . PHE A 1 84 ? -14.183 -4.983 -8.717 1.00 88.38 84 PHE A N 1
ATOM 661 C CA . PHE A 1 84 ? -15.066 -4.243 -9.627 1.00 88.38 84 PHE A CA 1
ATOM 662 C C . PHE A 1 84 ? -14.625 -2.789 -9.885 1.00 88.38 84 PHE A C 1
ATOM 664 O O . PHE A 1 84 ? -15.443 -1.880 -10.010 1.00 88.38 84 PHE A O 1
ATOM 671 N N . GLN A 1 85 ? -13.312 -2.558 -9.935 1.00 90.50 85 GLN A N 1
ATOM 672 C CA . GLN A 1 85 ? -12.726 -1.240 -10.172 1.00 90.50 85 GLN A CA 1
ATOM 673 C C . GLN A 1 85 ? -11.734 -1.269 -11.330 1.00 90.50 85 GLN A C 1
ATOM 675 O O . GLN A 1 85 ? -11.019 -2.254 -11.533 1.00 90.50 85 GLN A O 1
ATOM 680 N N . SER A 1 86 ? -11.691 -0.167 -12.079 1.00 92.44 86 SER A N 1
ATOM 681 C CA . SER A 1 86 ? -10.781 0.019 -13.209 1.00 92.44 86 SER A CA 1
ATOM 682 C C . SER A 1 86 ? -9.516 0.753 -12.783 1.00 92.44 86 SER A C 1
ATOM 684 O O . SER A 1 86 ? -9.568 1.808 -12.145 1.00 92.44 86 SER A O 1
ATOM 686 N N . TYR A 1 87 ? -8.379 0.191 -13.170 1.00 94.00 87 TYR A N 1
ATOM 687 C CA . TYR A 1 87 ? -7.051 0.694 -12.864 1.00 94.00 87 TYR A CA 1
ATOM 688 C C . TYR A 1 87 ? -6.261 0.924 -14.145 1.00 94.00 87 TYR A C 1
ATOM 690 O O . TYR A 1 87 ? -6.376 0.152 -15.095 1.00 94.00 87 TYR A O 1
ATOM 698 N N . GLN A 1 88 ? -5.409 1.943 -14.133 1.00 94.69 88 GLN A N 1
ATOM 699 C CA . GLN A 1 88 ? -4.410 2.195 -15.162 1.00 94.69 88 GLN A CA 1
ATOM 700 C C . GLN A 1 88 ? -3.023 1.946 -14.575 1.00 94.69 88 GLN A C 1
ATOM 702 O O . GLN A 1 88 ? -2.733 2.391 -13.468 1.00 94.69 88 GLN A O 1
ATOM 707 N N . VAL A 1 89 ? -2.161 1.232 -15.294 1.00 95.12 89 VAL A N 1
ATOM 708 C CA . VAL A 1 89 ? -0.805 0.908 -14.839 1.00 95.12 89 VAL A CA 1
ATOM 709 C C . VAL A 1 89 ? 0.209 1.369 -15.850 1.00 95.12 89 VAL A C 1
ATOM 711 O O . VAL A 1 89 ? 0.049 1.164 -17.051 1.00 95.12 89 VAL A O 1
ATOM 714 N N . PHE A 1 90 ? 1.286 1.928 -15.333 1.00 94.38 90 PHE A N 1
ATOM 715 C CA . PHE A 1 90 ? 2.477 2.213 -16.093 1.00 94.38 90 PHE A CA 1
ATOM 716 C C . PHE A 1 90 ? 3.708 1.960 -15.234 1.00 94.38 90 PHE A C 1
ATOM 718 O O . PHE A 1 90 ? 3.654 1.744 -14.026 1.00 94.38 90 PHE A O 1
ATOM 725 N N . MET A 1 91 ? 4.845 1.949 -15.895 1.00 94.50 91 MET A N 1
ATOM 726 C CA . MET A 1 91 ? 6.126 1.595 -15.318 1.00 94.50 91 MET A CA 1
ATOM 727 C C . MET A 1 91 ? 7.221 2.472 -15.911 1.00 94.50 91 MET A C 1
ATOM 729 O O . MET A 1 91 ? 7.149 2.845 -17.085 1.00 94.50 91 MET A O 1
ATOM 733 N N . VAL A 1 92 ? 8.217 2.773 -15.090 1.00 93.69 92 VAL A N 1
ATOM 734 C CA . VAL A 1 92 ? 9.437 3.507 -15.427 1.00 93.69 92 VAL A CA 1
ATOM 735 C C . VAL A 1 92 ? 10.642 2.742 -14.881 1.00 93.69 92 VAL A C 1
ATOM 737 O O . VAL A 1 92 ? 10.522 1.879 -14.007 1.00 93.69 92 VAL A O 1
ATOM 740 N N . SER A 1 93 ? 11.823 3.039 -15.402 1.00 92.31 93 SER A N 1
ATOM 741 C CA . SER A 1 93 ? 13.091 2.582 -14.833 1.00 92.31 93 SER A CA 1
ATOM 742 C C . SER A 1 93 ? 13.833 3.739 -14.195 1.00 92.31 93 SER A C 1
ATOM 744 O O . SER A 1 93 ? 13.742 4.867 -14.670 1.00 92.31 93 SER A O 1
ATOM 746 N N . ILE A 1 94 ? 14.590 3.433 -13.149 1.00 91.94 94 ILE A N 1
ATOM 747 C CA . ILE A 1 94 ? 15.393 4.402 -12.412 1.00 91.94 94 ILE A CA 1
ATOM 748 C C . ILE A 1 94 ? 16.857 4.012 -12.542 1.00 91.94 94 ILE A C 1
ATOM 750 O O . ILE A 1 94 ? 17.227 2.877 -12.232 1.00 91.94 94 ILE A O 1
ATOM 754 N N . ASP A 1 95 ? 17.662 4.953 -13.019 1.00 90.12 95 ASP A N 1
ATOM 755 C CA . ASP A 1 95 ? 19.118 4.834 -13.102 1.00 90.12 95 ASP A CA 1
ATOM 756 C C . ASP A 1 95 ? 19.764 4.867 -11.703 1.00 90.12 95 ASP A C 1
ATOM 758 O O . ASP A 1 95 ? 19.146 5.286 -10.723 1.00 90.12 95 ASP A O 1
ATOM 762 N N . LEU A 1 96 ? 21.026 4.464 -11.608 1.00 86.56 96 LEU A N 1
ATOM 763 C CA . LEU A 1 96 ? 21.880 4.673 -10.438 1.00 86.56 96 LEU A CA 1
ATOM 764 C C . LEU A 1 96 ? 21.972 6.153 -10.049 1.00 86.56 96 LEU A C 1
ATOM 766 O O . LEU A 1 96 ? 21.978 6.468 -8.860 1.00 86.56 96 LEU A O 1
ATOM 770 N N . ASP A 1 97 ? 21.942 7.046 -11.038 1.00 85.50 97 ASP A N 1
ATOM 771 C CA . ASP A 1 97 ? 21.941 8.499 -10.831 1.00 85.50 97 ASP A CA 1
ATOM 772 C C . ASP A 1 97 ? 20.562 9.049 -10.409 1.00 85.50 97 ASP A C 1
ATOM 774 O O . ASP A 1 97 ? 20.390 10.251 -10.215 1.00 85.50 97 ASP A O 1
ATOM 778 N N . GLY A 1 98 ? 19.549 8.183 -10.280 1.00 82.38 98 GLY A N 1
ATOM 779 C CA . GLY A 1 98 ? 18.186 8.556 -9.889 1.00 82.38 98 GLY A CA 1
ATOM 780 C C . GLY A 1 98 ? 17.328 9.120 -11.025 1.00 82.38 98 GLY A C 1
ATOM 781 O O . GLY A 1 98 ? 16.162 9.445 -10.804 1.00 82.38 98 GLY A O 1
ATOM 782 N N . THR A 1 99 ? 17.867 9.206 -12.243 1.00 86.69 99 THR A N 1
ATOM 783 C CA . THR A 1 99 ? 17.121 9.668 -13.420 1.00 86.69 99 THR A CA 1
ATOM 784 C C . THR A 1 99 ? 16.067 8.638 -13.822 1.00 86.69 99 THR A C 1
ATOM 786 O O . THR A 1 99 ? 16.349 7.440 -13.920 1.00 86.69 99 THR A O 1
ATOM 789 N N . THR A 1 100 ? 14.842 9.101 -14.064 1.00 90.94 100 THR A N 1
ATOM 790 C CA . THR A 1 100 ? 13.744 8.262 -14.545 1.00 90.94 100 THR A CA 1
ATOM 791 C C . THR A 1 100 ? 13.753 8.174 -16.066 1.00 90.94 100 THR A C 1
ATOM 793 O O . THR A 1 100 ? 13.998 9.153 -16.771 1.00 90.94 100 THR A O 1
ATOM 796 N N . SER A 1 101 ? 13.466 6.987 -16.591 1.00 88.38 101 SER A N 1
ATOM 797 C CA . SER A 1 101 ? 13.185 6.825 -18.014 1.00 88.38 101 SER A CA 1
ATOM 798 C C . SER A 1 101 ? 11.791 7.317 -18.381 1.00 88.38 101 SER A C 1
ATOM 800 O O . SER A 1 101 ? 10.946 7.607 -17.529 1.00 88.38 101 SER A O 1
ATOM 802 N N . ASN A 1 102 ? 11.538 7.347 -19.688 1.00 89.00 102 ASN A N 1
ATOM 803 C CA . ASN A 1 102 ? 10.198 7.525 -20.222 1.00 89.00 102 ASN A CA 1
ATOM 804 C C . ASN A 1 102 ? 9.222 6.484 -19.658 1.00 89.00 102 ASN A C 1
ATOM 806 O O . ASN A 1 102 ? 9.585 5.389 -19.229 1.00 89.00 102 ASN A O 1
ATOM 810 N N . THR A 1 103 ? 7.943 6.814 -19.707 1.00 89.19 103 THR A N 1
ATOM 811 C CA . THR A 1 103 ? 6.895 5.907 -19.262 1.00 89.19 103 THR A CA 1
ATOM 812 C C . THR A 1 103 ? 6.641 4.807 -20.292 1.00 89.19 103 THR A C 1
ATOM 814 O O . THR A 1 103 ? 6.693 5.027 -21.503 1.00 89.19 103 THR A O 1
ATOM 817 N N . THR A 1 104 ? 6.377 3.598 -19.801 1.00 91.12 104 THR A N 1
ATOM 818 C CA . THR A 1 104 ? 5.836 2.497 -20.614 1.00 91.12 104 THR A CA 1
ATOM 819 C C . THR A 1 104 ? 4.437 2.816 -21.146 1.00 91.12 104 THR A C 1
ATOM 821 O O . THR A 1 104 ? 3.816 3.811 -20.780 1.00 91.12 104 THR A O 1
ATOM 824 N N . ASN A 1 105 ? 3.909 1.955 -22.018 1.00 90.12 105 ASN A N 1
ATOM 825 C CA . ASN A 1 105 ? 2.511 2.036 -22.418 1.00 90.12 105 ASN A CA 1
ATOM 826 C C . ASN A 1 105 ? 1.595 1.925 -21.190 1.00 90.12 105 ASN A C 1
ATOM 828 O O . ASN A 1 105 ? 1.763 1.027 -20.364 1.00 90.12 105 ASN A O 1
ATOM 832 N N . HIS A 1 106 ? 0.607 2.812 -21.102 1.00 92.25 106 HIS A N 1
ATOM 833 C CA . HIS A 1 106 ? -0.415 2.721 -20.071 1.00 92.25 106 HIS A CA 1
ATOM 834 C C . HIS A 1 106 ? -1.334 1.538 -20.374 1.00 92.25 106 HIS A C 1
ATOM 836 O O . HIS A 1 106 ? -1.866 1.420 -21.478 1.00 92.25 106 HIS A O 1
ATOM 842 N N . VAL A 1 107 ? -1.502 0.653 -19.397 1.00 94.00 107 VAL A N 1
ATOM 843 C CA . VAL A 1 107 ? -2.357 -0.529 -19.509 1.00 94.00 107 VAL A CA 1
ATOM 844 C C . VAL A 1 107 ? -3.524 -0.382 -18.559 1.00 94.00 107 VAL A C 1
ATOM 846 O O . VAL A 1 107 ? -3.330 -0.270 -17.350 1.00 94.00 107 VAL A O 1
ATOM 849 N N . GLU A 1 108 ? -4.730 -0.420 -19.103 1.00 94.81 108 GLU A N 1
ATOM 850 C CA . GLU A 1 108 ? -5.954 -0.388 -18.314 1.00 94.81 108 GLU A CA 1
ATOM 851 C C . GLU A 1 108 ? -6.487 -1.800 -18.093 1.00 94.81 108 GLU A C 1
ATOM 853 O O . GLU A 1 108 ? -6.465 -2.645 -18.991 1.00 94.81 108 GLU A O 1
ATOM 858 N N . PHE A 1 109 ? -6.951 -2.072 -16.878 1.00 93.25 109 PHE A N 1
ATOM 859 C CA . PHE A 1 109 ? -7.598 -3.331 -16.543 1.00 93.25 109 PHE A CA 1
ATOM 860 C C . PHE A 1 109 ? -8.647 -3.132 -15.449 1.00 93.25 109 PHE A C 1
ATOM 862 O O . PHE A 1 109 ? -8.516 -2.263 -14.588 1.00 93.25 109 PHE A O 1
ATOM 869 N N . THR A 1 110 ? -9.673 -3.980 -15.450 1.00 92.44 110 THR A N 1
ATOM 870 C CA . THR A 1 110 ? -10.745 -3.956 -14.448 1.00 92.44 110 THR A CA 1
ATOM 871 C C . THR A 1 110 ? -10.679 -5.213 -13.598 1.00 92.44 110 THR A C 1
ATOM 873 O O . THR A 1 110 ? -10.640 -6.320 -14.135 1.00 92.44 110 THR A O 1
ATOM 876 N N . THR A 1 111 ? -10.645 -5.062 -12.275 1.00 92.00 111 THR A N 1
ATOM 877 C CA . THR A 1 111 ? -10.652 -6.194 -11.340 1.00 92.00 111 THR A CA 1
ATOM 878 C C . THR A 1 111 ? -11.967 -6.957 -11.408 1.00 92.00 111 THR A C 1
ATOM 880 O O . THR A 1 111 ? -13.034 -6.391 -11.648 1.00 92.00 111 THR A O 1
ATOM 883 N N . ARG A 1 112 ? -11.907 -8.272 -11.179 1.00 88.94 112 ARG A N 1
ATOM 884 C CA . ARG A 1 112 ? -13.116 -9.100 -11.200 1.00 88.94 112 ARG A CA 1
ATOM 885 C C . ARG A 1 112 ? -14.007 -8.765 -10.006 1.00 88.94 112 ARG A C 1
ATOM 887 O O . ARG A 1 112 ? -13.512 -8.594 -8.892 1.00 88.94 112 ARG A O 1
ATOM 894 N N . GLY A 1 113 ? -15.312 -8.697 -10.238 1.00 75.81 113 GLY A N 1
ATOM 895 C CA . GLY A 1 113 ? -16.296 -8.776 -9.165 1.00 75.81 113 GLY A CA 1
ATOM 896 C C . GLY A 1 113 ? -16.391 -10.217 -8.673 1.00 75.81 113 GLY A C 1
ATOM 897 O O . GLY A 1 113 ? -16.322 -11.150 -9.472 1.00 75.81 113 GLY A O 1
ATOM 898 N N . ASP A 1 114 ? -16.502 -10.399 -7.363 1.00 67.81 114 ASP A N 1
ATOM 899 C CA . ASP A 1 114 ? -17.065 -11.624 -6.807 1.00 67.81 114 ASP A CA 1
ATOM 900 C C . ASP A 1 114 ? -18.498 -11.288 -6.411 1.00 67.81 114 ASP A C 1
ATOM 902 O O . ASP A 1 114 ? -18.709 -10.516 -5.470 1.00 67.81 114 ASP A O 1
ATOM 906 N N . ASP A 1 115 ? -19.471 -11.841 -7.136 1.00 59.84 115 ASP A N 1
ATOM 907 C CA . ASP A 1 115 ? -20.903 -11.635 -6.880 1.00 59.84 115 ASP A CA 1
ATOM 908 C C . ASP A 1 115 ? -21.305 -12.059 -5.456 1.00 59.84 115 ASP A C 1
ATOM 910 O O . ASP A 1 115 ? -22.381 -11.705 -4.979 1.00 59.84 115 ASP A O 1
ATOM 914 N N . ARG A 1 116 ? -20.443 -12.804 -4.746 1.00 59.72 116 ARG A N 1
ATOM 915 C CA . ARG A 1 116 ? -20.690 -13.284 -3.382 1.00 59.72 116 ARG A CA 1
ATOM 916 C C . ARG A 1 116 ? -19.978 -12.493 -2.282 1.00 59.72 116 ARG A C 1
ATOM 918 O O . ARG A 1 116 ? -20.252 -12.758 -1.115 1.00 59.72 116 ARG A O 1
ATOM 925 N N . ALA A 1 117 ? -19.092 -11.544 -2.605 1.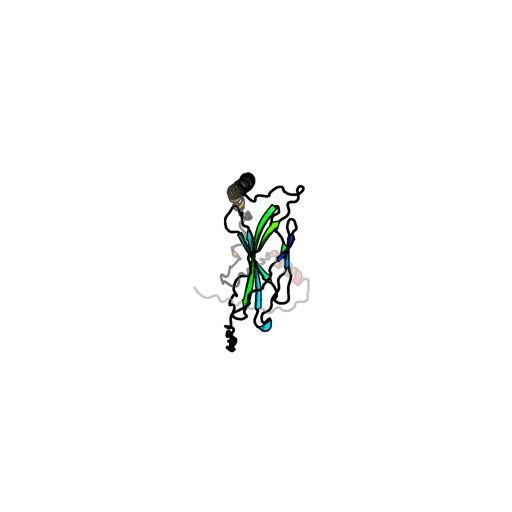00 56.06 117 ALA A N 1
ATOM 926 C CA . ALA A 1 117 ? -18.217 -10.909 -1.604 1.00 56.06 117 ALA A CA 1
ATOM 927 C C . ALA A 1 117 ? -18.237 -9.370 -1.573 1.00 56.06 117 ALA A C 1
ATOM 929 O O . ALA A 1 117 ? -17.496 -8.775 -0.790 1.00 56.06 117 ALA A O 1
ATOM 930 N N . TYR A 1 118 ? -19.061 -8.700 -2.383 1.00 52.84 118 TYR A N 1
ATOM 931 C CA . TYR A 1 118 ? -19.063 -7.237 -2.431 1.00 52.84 118 TYR A CA 1
ATOM 932 C C . TYR A 1 118 ? -20.188 -6.619 -1.589 1.00 52.84 118 TYR A C 1
ATOM 934 O O . TYR A 1 118 ? -21.225 -6.212 -2.104 1.00 52.84 118 TYR A O 1
ATOM 942 N N . VAL A 1 119 ? -19.953 -6.479 -0.281 1.00 57.72 119 VAL A N 1
ATOM 943 C CA . VAL A 1 119 ? -20.467 -5.301 0.431 1.00 57.72 119 VAL A CA 1
ATOM 944 C C . VAL A 1 119 ? -19.388 -4.238 0.254 1.00 57.72 119 VAL A C 1
ATOM 946 O O . VAL A 1 119 ? -18.296 -4.411 0.801 1.00 57.72 119 VAL A O 1
ATOM 949 N N . PRO A 1 120 ? -19.610 -3.175 -0.538 1.00 56.03 120 PRO A N 1
ATOM 950 C CA . PRO A 1 120 ? -18.661 -2.081 -0.604 1.00 56.03 120 PRO A CA 1
ATOM 951 C C . PRO A 1 120 ? -18.531 -1.494 0.798 1.00 56.03 120 PRO A C 1
ATOM 953 O O . PRO A 1 120 ? -19.392 -0.737 1.243 1.00 56.03 120 PRO A O 1
ATOM 956 N N . VAL A 1 121 ? -17.439 -1.811 1.493 1.00 58.78 121 VAL A N 1
ATOM 957 C CA . VAL A 1 121 ? -16.999 -1.024 2.643 1.00 58.78 121 VAL A CA 1
ATOM 958 C C . VAL A 1 121 ? -16.460 0.277 2.065 1.00 58.78 121 VAL A C 1
ATOM 960 O O . VAL A 1 121 ? -15.263 0.487 1.890 1.00 58.78 121 VAL A O 1
ATOM 963 N N . LYS A 1 122 ? -17.388 1.157 1.692 1.00 52.78 122 LYS A N 1
ATOM 964 C CA . LYS A 1 122 ? -17.112 2.579 1.627 1.00 52.78 122 LYS A CA 1
ATOM 965 C C . LYS A 1 122 ? -16.692 2.960 3.041 1.00 52.78 122 LYS A C 1
ATOM 967 O O . LYS A 1 122 ? -17.540 3.099 3.913 1.00 52.78 122 LYS A O 1
ATOM 972 N N . HIS A 1 123 ? -15.400 3.181 3.262 1.00 54.75 123 HIS A N 1
ATOM 973 C CA . HIS A 1 123 ? -14.943 4.031 4.361 1.00 54.75 123 HIS A CA 1
ATOM 974 C C . HIS A 1 123 ? -15.299 5.494 4.050 1.00 54.75 123 HIS A C 1
ATOM 976 O O . HIS A 1 123 ? -14.459 6.384 4.012 1.00 54.75 123 HIS A O 1
ATOM 982 N N . THR A 1 124 ? -16.574 5.753 3.775 1.00 55.78 124 THR A N 1
ATOM 983 C CA . THR A 1 124 ? -17.188 7.009 4.169 1.00 55.78 124 THR A CA 1
ATOM 984 C C . THR A 1 124 ? -17.318 6.861 5.670 1.00 55.78 124 THR A C 1
ATOM 986 O O . THR A 1 124 ? -18.023 5.938 6.070 1.00 55.78 124 THR A O 1
ATOM 989 N N . MET A 1 125 ? -16.583 7.644 6.472 1.00 58.75 125 MET A N 1
ATOM 990 C CA . MET A 1 125 ? -16.760 7.655 7.929 1.00 58.75 125 MET A CA 1
ATOM 991 C C . MET A 1 125 ? -18.255 7.616 8.204 1.00 58.75 125 MET A C 1
ATOM 993 O O . MET A 1 125 ? -18.973 8.557 7.859 1.00 58.75 125 MET A O 1
ATOM 997 N N . GLN A 1 126 ? -18.720 6.463 8.673 1.00 67.75 126 GLN A N 1
ATOM 998 C CA . GLN A 1 126 ? -20.135 6.242 8.863 1.00 67.75 126 GLN A CA 1
ATOM 999 C C . GLN A 1 126 ? -20.515 7.216 9.969 1.00 67.75 126 GLN A C 1
ATOM 1001 O O . GLN A 1 126 ? -19.839 7.289 10.999 1.00 67.75 126 GLN A O 1
ATOM 1006 N N . VAL A 1 127 ? -21.514 8.063 9.718 1.00 77.81 127 VAL A N 1
ATOM 1007 C CA . VAL A 1 127 ? -21.944 9.075 10.696 1.00 77.81 127 VAL A CA 1
ATOM 1008 C C . VAL A 1 127 ? -22.268 8.378 12.024 1.00 77.81 127 VAL A C 1
ATOM 1010 O O . VAL A 1 127 ? -22.003 8.910 13.098 1.00 77.81 127 VAL A O 1
ATOM 1013 N N . GLU A 1 128 ? -22.717 7.129 11.936 1.00 80.12 128 GLU A N 1
ATOM 1014 C CA . GLU A 1 128 ? -22.910 6.178 13.020 1.00 80.12 128 GLU A CA 1
ATOM 1015 C C . GLU A 1 128 ? -21.643 5.933 13.867 1.00 80.12 128 GLU A C 1
ATOM 1017 O O . GLU A 1 128 ? -21.708 5.996 15.094 1.00 80.12 128 GLU A O 1
ATOM 1022 N N . GLU A 1 129 ? -20.475 5.705 13.257 1.00 84.31 129 GLU A N 1
ATOM 1023 C CA . GLU A 1 129 ? -19.209 5.475 13.975 1.00 84.31 129 GLU A CA 1
ATOM 1024 C C . GLU A 1 129 ? -18.745 6.734 14.715 1.00 84.31 129 GLU A C 1
ATOM 1026 O O . GLU A 1 129 ? -18.305 6.666 15.866 1.00 84.31 129 GLU A O 1
ATOM 1031 N N . VAL A 1 130 ? -18.903 7.903 14.086 1.00 87.69 130 VAL A N 1
ATOM 1032 C CA . VAL A 1 130 ? -18.569 9.195 14.702 1.00 87.69 130 VAL A CA 1
ATOM 1033 C C . VAL A 1 130 ? -19.457 9.456 15.919 1.00 87.69 130 VAL A C 1
ATOM 1035 O O . VAL A 1 130 ? -18.962 9.898 16.958 1.00 87.69 130 VAL A O 1
ATOM 1038 N N . ILE A 1 131 ? -20.749 9.122 15.831 1.00 92.06 131 ILE A N 1
ATOM 1039 C CA . ILE A 1 131 ? -21.683 9.229 16.957 1.00 92.06 131 ILE A CA 1
ATOM 1040 C C . ILE A 1 131 ? -21.236 8.321 18.109 1.00 92.06 131 ILE A C 1
ATOM 1042 O O . ILE A 1 131 ? -21.122 8.799 19.239 1.00 92.06 131 ILE A O 1
ATOM 1046 N N . ILE A 1 132 ? -20.918 7.050 17.842 1.00 92.75 132 ILE A N 1
ATOM 1047 C CA . ILE A 1 132 ? -20.484 6.096 18.879 1.00 92.75 132 ILE A CA 1
ATOM 1048 C C . ILE A 1 132 ? -19.222 6.600 19.588 1.00 92.75 132 ILE A C 1
ATOM 1050 O O . ILE A 1 132 ? -19.175 6.643 20.821 1.00 92.75 132 ILE A O 1
ATOM 1054 N N . ILE A 1 133 ? -18.217 7.038 18.826 1.00 93.69 133 ILE A N 1
ATOM 1055 C CA . ILE A 1 133 ? -16.968 7.567 19.385 1.00 93.69 133 ILE A CA 1
ATOM 1056 C C . ILE A 1 133 ? -17.245 8.826 20.221 1.00 93.69 133 ILE A C 1
ATOM 1058 O O . ILE A 1 133 ? -16.710 8.958 21.323 1.00 93.69 133 ILE A O 1
ATOM 1062 N N . SER A 1 134 ? -18.126 9.718 19.758 1.00 94.06 134 SER A N 1
ATOM 1063 C CA . SER A 1 134 ? -18.481 10.940 20.492 1.00 94.06 134 SER A CA 1
ATOM 1064 C C . SER A 1 134 ? -19.135 10.651 21.851 1.00 94.06 134 SER A C 1
ATOM 1066 O O . SER A 1 134 ? -18.803 11.300 22.845 1.00 94.06 134 SER A O 1
ATOM 1068 N N . ILE A 1 135 ? -20.000 9.631 21.927 1.00 96.69 135 ILE A N 1
ATOM 1069 C CA . ILE A 1 135 ? -20.670 9.213 23.167 1.00 96.69 135 ILE A CA 1
ATOM 1070 C C . ILE A 1 135 ? -19.643 8.676 24.164 1.00 96.69 135 ILE A C 1
ATOM 1072 O O . ILE A 1 135 ? -19.659 9.058 25.336 1.00 96.69 135 ILE A O 1
ATOM 1076 N N . ILE A 1 136 ? -18.717 7.833 23.701 1.00 96.81 136 ILE A N 1
ATOM 1077 C CA . ILE A 1 136 ? -17.651 7.278 24.542 1.00 96.81 136 ILE A CA 1
ATOM 1078 C C . ILE A 1 136 ? -16.785 8.405 25.117 1.00 96.81 136 ILE A C 1
ATOM 1080 O O . ILE A 1 136 ? -16.512 8.419 26.318 1.00 96.81 136 ILE A O 1
ATOM 1084 N N . VAL A 1 137 ? -16.397 9.383 24.294 1.00 97.06 137 VAL A N 1
ATOM 1085 C CA . VAL A 1 137 ? -15.592 10.534 24.733 1.00 97.06 137 VAL A CA 1
ATOM 1086 C C . VAL A 1 137 ? -16.343 11.389 25.759 1.00 97.06 137 VAL A C 1
ATOM 1088 O O . VAL A 1 137 ? -15.761 11.764 26.776 1.00 97.06 137 VAL A O 1
ATOM 1091 N N . LEU A 1 138 ? -17.638 11.652 25.555 1.00 96.88 138 LEU A N 1
ATOM 1092 C CA . LEU A 1 138 ? -18.460 12.398 26.516 1.00 96.88 138 LEU A CA 1
ATOM 1093 C C . LEU A 1 138 ? -18.547 11.691 27.874 1.00 96.88 138 LEU A C 1
ATOM 1095 O O . LEU A 1 138 ? -18.355 12.330 28.910 1.00 96.88 138 LEU A O 1
ATOM 1099 N N . ILE A 1 139 ? -18.777 10.375 27.882 1.00 97.38 139 ILE A N 1
ATOM 1100 C CA . ILE A 1 139 ? -18.806 9.576 29.117 1.00 97.38 139 ILE A CA 1
ATOM 1101 C C . ILE A 1 139 ? -17.451 9.644 29.831 1.00 97.38 139 ILE A C 1
ATOM 1103 O O . ILE A 1 139 ? -17.399 9.841 31.050 1.00 97.38 139 ILE A O 1
ATOM 1107 N N . TRP A 1 140 ? -16.346 9.543 29.090 1.00 97.31 140 TRP A N 1
ATOM 1108 C CA . TRP A 1 140 ? -15.001 9.684 29.649 1.00 97.31 140 TRP A CA 1
ATOM 1109 C C . TRP A 1 140 ? -14.772 11.055 30.289 1.00 97.31 140 TRP A C 1
ATOM 1111 O O . TRP A 1 140 ? -14.291 11.120 31.421 1.00 97.31 140 TRP A O 1
ATOM 1121 N N . ILE A 1 141 ? -15.175 12.143 29.626 1.00 96.50 141 ILE A N 1
ATOM 1122 C CA . ILE A 1 141 ? -15.061 13.506 30.170 1.00 96.50 141 ILE A CA 1
ATOM 1123 C C . ILE A 1 141 ? -15.859 13.639 31.471 1.00 96.50 141 ILE A C 1
ATOM 1125 O O . ILE A 1 141 ? -15.325 14.128 32.467 1.00 96.50 141 ILE A O 1
ATOM 1129 N N . VAL A 1 142 ? -17.107 13.161 31.504 1.00 95.62 142 VAL A N 1
ATOM 1130 C CA . VAL A 1 142 ? -17.937 13.181 32.722 1.00 95.62 142 VAL A CA 1
ATOM 1131 C C . VAL A 1 142 ? -17.254 12.414 33.855 1.00 95.62 142 VAL A C 1
ATOM 1133 O O . VAL A 1 142 ? -17.185 12.907 34.981 1.00 95.62 142 VAL A O 1
ATOM 1136 N N . THR A 1 143 ? -16.692 11.244 33.555 1.00 93.19 143 THR A N 1
ATOM 1137 C CA . THR A 1 143 ? -15.991 10.407 34.536 1.00 93.19 143 THR A CA 1
ATOM 1138 C C . THR A 1 143 ? -14.778 11.134 35.124 1.00 93.19 143 THR A C 1
ATOM 1140 O O . THR A 1 143 ? -14.617 11.166 36.344 1.00 93.19 143 THR A O 1
ATOM 1143 N N . VAL A 1 144 ? -13.968 11.791 34.286 1.00 94.00 144 VAL A N 1
ATOM 1144 C CA . VAL A 1 144 ? -12.814 12.596 34.724 1.00 94.00 144 VAL A CA 1
ATOM 1145 C C . VAL A 1 144 ? -13.253 13.791 35.573 1.00 94.00 144 VAL A C 1
ATOM 1147 O O . VAL A 1 144 ? -12.654 14.049 36.615 1.00 94.00 144 VAL A O 1
ATOM 1150 N N . VAL A 1 145 ? -14.322 14.493 35.192 1.00 92.44 145 VAL A N 1
ATOM 1151 C CA . VAL A 1 145 ? -14.842 15.641 35.956 1.00 92.44 145 VAL A CA 1
ATOM 1152 C C . VAL A 1 145 ? -15.369 15.210 37.327 1.00 92.44 145 VAL A C 1
ATOM 1154 O O . VAL A 1 145 ? -15.075 15.859 38.333 1.00 92.44 145 VAL A O 1
ATOM 1157 N N . VAL A 1 146 ? -16.121 14.107 37.396 1.00 89.38 146 VAL A N 1
ATOM 1158 C CA . VAL A 1 146 ? -16.591 13.532 38.668 1.00 89.38 146 VAL A CA 1
ATOM 1159 C C . VAL A 1 146 ? -15.406 13.118 39.531 1.00 89.38 146 VAL A C 1
ATOM 1161 O O . VAL A 1 146 ? -15.397 13.394 40.733 1.00 89.38 146 VAL A O 1
ATOM 1164 N N . PHE A 1 147 ? -14.396 12.499 38.918 1.00 87.31 147 PHE A N 1
ATOM 1165 C CA . PHE A 1 147 ? -13.173 12.122 39.602 1.00 87.31 147 PHE A CA 1
ATOM 1166 C C . PHE A 1 147 ? -12.472 13.353 40.170 1.00 87.31 147 PHE A C 1
ATOM 1168 O O . PHE A 1 147 ? -12.216 13.372 41.362 1.00 87.31 147 PHE A O 1
ATOM 1175 N N . TRP A 1 148 ? -12.265 14.424 39.400 1.00 83.56 148 TRP A N 1
ATOM 1176 C CA . TRP A 1 148 ? -11.670 15.668 39.901 1.00 83.56 148 TRP A CA 1
ATOM 1177 C C . TRP A 1 148 ? -12.472 16.321 41.027 1.00 83.56 148 TRP A C 1
ATOM 1179 O O . TRP A 1 148 ? -11.878 16.717 42.028 1.00 83.56 148 TRP A O 1
ATOM 1189 N N . ARG A 1 149 ? -13.806 16.379 40.919 1.00 81.56 149 ARG A N 1
ATOM 1190 C CA . ARG A 1 149 ? -14.652 16.921 41.997 1.00 81.56 149 ARG A CA 1
ATOM 1191 C C . ARG A 1 149 ? -14.540 16.122 43.293 1.00 81.56 149 ARG A C 1
ATOM 1193 O O . ARG A 1 149 ? -14.551 16.708 44.367 1.00 81.56 149 ARG A O 1
ATOM 1200 N N . ARG A 1 150 ? -14.449 14.793 43.209 1.00 77.06 150 ARG A N 1
ATOM 1201 C CA . ARG A 1 150 ? -14.311 13.920 44.388 1.00 77.06 150 ARG A CA 1
ATOM 1202 C C . ARG A 1 150 ? -12.871 13.783 44.873 1.00 77.06 150 ARG A C 1
ATOM 1204 O O . ARG A 1 150 ? -12.642 13.488 46.041 1.00 77.06 150 ARG A O 1
ATOM 1211 N N . TRP A 1 151 ? -11.905 13.998 43.993 1.00 69.75 151 TRP A N 1
ATOM 1212 C CA . TRP A 1 151 ? -10.484 13.915 44.293 1.00 69.75 151 TRP A CA 1
ATOM 1213 C C . TRP A 1 151 ? -10.042 15.022 45.250 1.00 69.75 151 TRP A C 1
ATOM 1215 O O . TRP A 1 151 ? -9.155 14.790 46.067 1.00 69.75 151 TRP A O 1
ATOM 1225 N N . ASP A 1 152 ? -10.702 16.181 45.223 1.00 62.91 152 ASP A N 1
ATOM 1226 C CA . ASP A 1 152 ? -10.484 17.247 46.207 1.00 62.91 152 ASP A CA 1
ATOM 1227 C C . ASP A 1 152 ? -10.777 16.770 47.647 1.00 62.91 152 ASP A C 1
ATOM 1229 O O . ASP A 1 152 ? -10.006 17.033 48.567 1.00 62.91 152 ASP A O 1
ATOM 1233 N N . SER A 1 153 ? -11.803 15.928 47.839 1.00 66.56 153 SER A N 1
ATOM 1234 C CA . SER A 1 153 ? -12.119 15.337 49.150 1.00 66.56 153 SER A CA 1
ATOM 1235 C C . SER A 1 153 ? -11.078 14.329 49.657 1.00 66.56 153 SER A C 1
ATOM 1237 O O . SER A 1 153 ? -10.981 14.122 50.863 1.00 66.56 153 SER A O 1
ATOM 1239 N N . ILE A 1 154 ? -10.294 13.694 48.778 1.00 64.31 154 ILE A N 1
ATOM 1240 C CA . ILE A 1 154 ? -9.313 12.663 49.172 1.00 64.31 154 ILE A CA 1
ATOM 1241 C C . ILE A 1 154 ? -7.989 13.294 49.638 1.00 64.31 154 ILE A C 1
ATOM 1243 O O . ILE A 1 154 ? -7.276 12.706 50.449 1.00 64.31 154 ILE A O 1
ATOM 1247 N N . ARG A 1 155 ? -7.671 14.525 49.212 1.00 65.44 155 ARG A N 1
ATOM 1248 C CA . ARG A 1 155 ? -6.417 15.208 49.588 1.00 65.44 155 ARG A CA 1
ATOM 1249 C C . ARG A 1 155 ? -6.422 15.813 50.996 1.00 65.44 155 ARG A C 1
ATOM 1251 O O . ARG A 1 155 ? -5.387 16.310 51.430 1.00 65.44 155 ARG A O 1
ATOM 1258 N N . ILE A 1 156 ? -7.549 15.768 51.712 1.00 58.28 156 ILE A N 1
ATOM 1259 C CA . ILE A 1 156 ? -7.675 16.341 53.061 1.00 58.28 156 ILE A CA 1
ATOM 1260 C C . ILE A 1 156 ? -7.438 15.332 54.192 1.00 58.28 156 ILE A C 1
ATOM 1262 O O . ILE A 1 156 ? -7.473 15.700 55.366 1.00 58.28 156 ILE A O 1
ATOM 1266 N N . LEU A 1 157 ? -7.124 14.075 53.862 1.00 58.81 157 LEU A N 1
ATOM 1267 C CA . LEU A 1 157 ? -6.552 13.131 54.820 1.00 58.81 157 LEU A CA 1
ATOM 1268 C C . LEU A 1 157 ? -5.095 13.530 55.092 1.00 58.81 157 LEU A C 1
A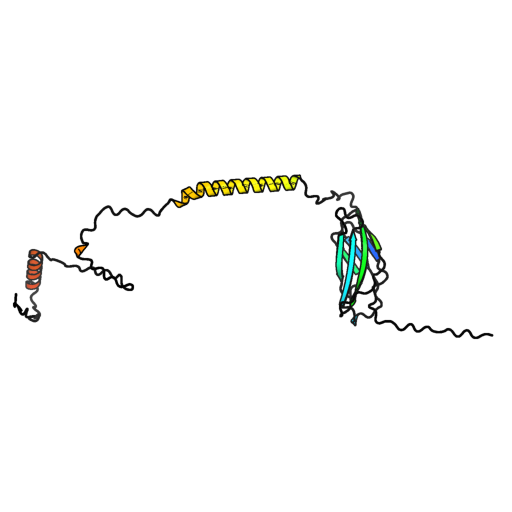TOM 1270 O O . LEU A 1 157 ? -4.154 12.895 54.621 1.00 58.81 157 LEU A O 1
ATOM 1274 N N . GLN A 1 158 ? -4.908 14.615 55.849 1.00 61.78 158 GLN A N 1
ATOM 1275 C CA . GLN A 1 158 ? -3.645 14.853 56.537 1.00 61.78 158 GLN A CA 1
ATOM 1276 C C . GLN A 1 158 ? -3.317 13.577 57.328 1.00 61.78 158 GLN A C 1
ATOM 1278 O O . GLN A 1 158 ? -4.221 13.036 57.978 1.00 61.78 158 GLN A O 1
ATOM 1283 N N . PRO A 1 159 ? -2.078 13.051 57.266 1.00 64.81 159 PRO A N 1
ATOM 1284 C CA . PRO A 1 159 ? -1.690 11.951 58.135 1.00 64.81 159 PRO A CA 1
ATOM 1285 C C . PRO A 1 159 ? -2.019 12.374 59.567 1.00 64.81 159 PRO A C 1
ATOM 1287 O O . PRO A 1 159 ? -1.547 13.412 60.021 1.00 64.81 159 PRO A O 1
ATOM 1290 N N . MET A 1 160 ? -2.905 11.627 60.231 1.00 58.34 160 MET A N 1
ATOM 1291 C CA . MET A 1 160 ? -3.324 11.909 61.603 1.00 58.34 160 MET A CA 1
ATOM 1292 C C . MET A 1 160 ? -2.074 12.022 62.474 1.00 58.34 160 MET A C 1
ATOM 1294 O O . MET A 1 160 ? -1.443 11.011 62.785 1.00 58.34 160 MET A O 1
ATOM 1298 N N . GLU A 1 161 ? -1.701 13.243 62.855 1.00 62.75 161 GLU A N 1
ATOM 1299 C CA . GLU A 1 161 ? -0.642 13.433 63.833 1.00 62.75 161 GLU A CA 1
ATOM 1300 C C . GLU A 1 161 ? -1.113 12.798 65.148 1.00 62.75 161 GLU A C 1
ATOM 1302 O O . GLU A 1 161 ? -2.209 13.117 65.632 1.00 62.75 161 GLU A O 1
ATOM 1307 N N . PRO A 1 162 ? -0.340 11.881 65.754 1.00 63.97 162 PRO A N 1
ATOM 1308 C CA . PRO A 1 162 ? -0.694 11.358 67.059 1.00 63.97 162 PRO A CA 1
ATOM 1309 C C . PRO A 1 162 ? -0.707 12.521 68.059 1.00 63.97 162 PRO A C 1
ATOM 1311 O O . PRO A 1 162 ? 0.338 13.064 68.414 1.00 63.97 162 PRO A O 1
ATOM 1314 N N . ARG A 1 163 ? -1.896 12.918 68.537 1.00 59.19 163 ARG A N 1
ATOM 1315 C CA . ARG A 1 163 ? -2.029 13.867 69.654 1.00 59.19 163 ARG A CA 1
ATOM 1316 C C . ARG A 1 163 ? -1.368 13.260 70.889 1.00 59.19 163 ARG A C 1
ATOM 1318 O O . ARG A 1 163 ? -1.974 12.446 71.589 1.00 59.19 163 ARG A O 1
ATOM 1325 N N . PHE A 1 164 ? -0.147 13.681 71.197 1.00 58.91 164 PHE A N 1
ATOM 1326 C CA . PHE A 1 164 ? 0.485 13.358 72.469 1.00 58.91 164 PHE A CA 1
ATOM 1327 C C . PHE A 1 164 ? -0.295 14.050 73.597 1.00 58.91 164 PHE A C 1
ATOM 1329 O O . PHE A 1 164 ? -0.207 15.256 73.799 1.00 58.91 164 PHE A O 1
ATOM 1336 N N . LYS A 1 165 ? -1.103 13.275 74.329 1.00 58.12 165 LYS A N 1
ATOM 1337 C CA . LYS A 1 165 ? -1.983 13.757 75.412 1.00 58.12 165 LYS A CA 1
ATOM 1338 C C . LYS A 1 165 ? -1.238 14.217 76.674 1.00 58.12 165 LYS A C 1
ATOM 1340 O O . LYS A 1 165 ? -1.872 14.710 77.603 1.00 58.12 165 LYS A O 1
ATOM 1345 N N . HIS A 1 166 ? 0.083 14.054 76.734 1.00 53.75 166 HIS A N 1
ATOM 1346 C CA . HIS A 1 166 ? 0.869 14.348 77.927 1.00 53.75 166 HIS A CA 1
ATOM 1347 C C . HIS A 1 166 ? 2.068 15.236 77.617 1.00 53.75 166 HIS A C 1
ATOM 1349 O O . HIS A 1 166 ? 2.884 14.922 76.754 1.00 53.75 166 HIS A O 1
ATOM 1355 N N . ASN A 1 167 ? 2.184 16.319 78.386 1.00 59.34 167 ASN A N 1
ATOM 1356 C CA . ASN A 1 167 ? 3.367 17.165 78.411 1.00 59.34 167 ASN A CA 1
ATOM 1357 C C . ASN A 1 167 ? 4.547 16.345 78.993 1.00 59.34 167 ASN A C 1
ATOM 1359 O O . ASN A 1 167 ? 4.408 15.819 80.106 1.00 59.34 167 ASN A O 1
ATOM 1363 N N . PRO A 1 168 ? 5.667 16.148 78.271 1.00 59.00 168 PRO A N 1
ATOM 1364 C CA . PRO A 1 168 ? 6.764 15.304 78.743 1.00 59.00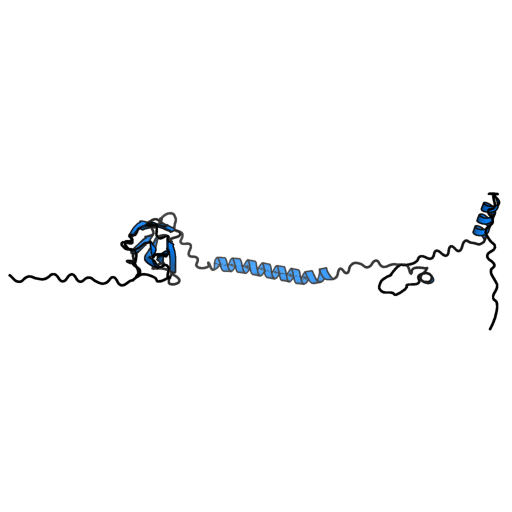 168 PRO A CA 1
ATOM 1365 C C . PRO A 1 168 ? 7.425 15.896 80.001 1.00 59.00 168 PRO A C 1
ATOM 1367 O O . PRO A 1 168 ? 8.017 16.968 79.972 1.00 59.00 168 PRO A O 1
ATOM 1370 N N . LYS A 1 169 ? 7.354 15.164 81.122 1.00 55.84 169 LYS A N 1
ATOM 1371 C CA . LYS A 1 169 ? 7.761 15.602 82.478 1.00 55.84 169 LYS A CA 1
ATOM 1372 C C . LYS A 1 169 ? 9.275 15.796 82.727 1.00 55.84 169 LYS A C 1
ATOM 1374 O O . LYS A 1 169 ? 9.662 15.922 83.878 1.00 55.84 169 LYS A O 1
ATOM 1379 N N . ASN A 1 170 ? 10.141 15.806 81.710 1.00 55.25 170 ASN A N 1
ATOM 1380 C CA . ASN A 1 170 ? 11.599 15.958 81.895 1.00 55.25 170 ASN A CA 1
ATOM 1381 C C . ASN A 1 170 ? 12.268 16.754 80.756 1.00 55.25 170 ASN A C 1
ATOM 1383 O O . ASN A 1 170 ? 13.295 16.341 80.217 1.00 55.25 170 ASN A O 1
ATOM 1387 N N . LEU A 1 171 ? 11.680 17.890 80.369 1.00 59.28 171 LEU A N 1
ATOM 1388 C CA . LEU A 1 171 ? 12.280 18.806 79.385 1.00 59.28 171 LEU A CA 1
ATOM 1389 C C . LEU A 1 171 ? 13.591 19.435 79.893 1.00 59.28 171 LEU A C 1
ATOM 1391 O O . LEU A 1 171 ? 14.490 19.695 79.099 1.00 59.28 171 LEU A O 1
ATOM 1395 N N . ASP A 1 172 ? 13.751 19.574 81.209 1.00 58.09 172 ASP A N 1
ATOM 1396 C CA . ASP A 1 172 ? 14.884 20.285 81.817 1.00 58.09 172 ASP A CA 1
ATOM 1397 C C . ASP A 1 172 ? 16.224 19.532 81.703 1.00 58.09 172 ASP A C 1
ATOM 1399 O O . ASP A 1 172 ? 17.290 20.119 81.869 1.00 58.09 172 ASP A O 1
ATOM 1403 N N . THR A 1 173 ? 16.202 18.223 81.417 1.00 55.00 173 THR A N 1
ATOM 1404 C CA . THR A 1 173 ? 17.423 17.392 81.304 1.00 55.00 173 THR A CA 1
ATOM 1405 C C . THR A 1 173 ? 17.906 17.237 79.856 1.00 55.00 173 THR A C 1
ATOM 1407 O O . THR A 1 173 ? 18.990 16.707 79.614 1.00 55.00 173 THR A O 1
ATOM 1410 N N . ILE A 1 174 ? 17.131 17.698 78.870 1.00 55.03 174 ILE A N 1
ATOM 1411 C CA . ILE A 1 174 ? 17.439 17.504 77.449 1.00 55.03 174 ILE A CA 1
ATOM 1412 C C . ILE A 1 174 ? 18.098 18.774 76.899 1.00 55.03 174 ILE A C 1
ATOM 1414 O O . ILE A 1 174 ? 17.429 19.713 76.475 1.00 55.03 174 ILE A O 1
ATOM 1418 N N . LYS A 1 175 ? 19.436 18.806 76.873 1.00 57.69 175 LYS A N 1
ATOM 1419 C CA . LYS A 1 175 ? 20.192 19.894 76.235 1.00 57.69 175 LYS A CA 1
ATOM 1420 C C . LYS A 1 175 ? 20.334 19.610 74.737 1.00 57.69 175 LYS A C 1
ATOM 1422 O O . LYS A 1 175 ? 21.187 18.830 74.324 1.00 57.69 175 LYS A O 1
ATOM 1427 N N . ILE A 1 176 ? 19.484 20.230 73.921 1.00 58.16 176 ILE A N 1
ATOM 1428 C CA . ILE A 1 176 ? 19.547 20.122 72.456 1.00 58.16 176 ILE A CA 1
ATOM 1429 C C . ILE A 1 176 ? 20.736 20.955 71.960 1.00 58.16 176 ILE A C 1
ATOM 1431 O O . ILE A 1 176 ? 20.692 22.186 71.984 1.00 58.16 176 ILE A O 1
ATOM 1435 N N . VAL A 1 177 ? 21.809 20.302 71.510 1.00 56.06 177 VAL A N 1
ATOM 1436 C CA . VAL A 1 177 ? 22.942 20.986 70.870 1.00 56.06 177 VAL A CA 1
ATOM 1437 C C . VAL A 1 177 ? 22.578 21.233 69.406 1.00 56.06 177 VAL A C 1
ATOM 1439 O O . VAL A 1 177 ? 22.553 20.316 68.595 1.00 56.06 177 VAL A O 1
ATOM 1442 N N . LYS A 1 178 ? 22.252 22.481 69.057 1.00 56.22 178 LYS A N 1
ATOM 1443 C CA . LYS A 1 178 ? 21.884 22.879 67.689 1.00 56.22 178 LYS A CA 1
ATOM 1444 C C . LYS A 1 178 ? 23.123 23.033 66.791 1.00 56.22 178 LYS A C 1
ATOM 1446 O O . LYS A 1 178 ? 23.471 24.147 66.410 1.00 56.22 178 LYS A O 1
ATOM 1451 N N . ARG A 1 179 ? 23.799 21.938 66.436 1.00 62.78 179 ARG A N 1
ATOM 1452 C CA . ARG A 1 179 ? 24.668 21.900 65.243 1.00 62.78 179 ARG A CA 1
ATOM 1453 C C . ARG A 1 179 ? 24.030 21.001 64.195 1.00 62.78 179 ARG A C 1
ATOM 1455 O O . ARG A 1 179 ? 23.495 19.953 64.529 1.00 62.78 179 ARG A O 1
ATOM 1462 N N . ALA A 1 180 ? 24.098 21.418 62.932 1.00 57.88 180 ALA A N 1
ATOM 1463 C CA . ALA A 1 180 ? 23.371 20.812 61.813 1.00 57.88 180 ALA A CA 1
ATOM 1464 C C . ALA A 1 180 ? 23.736 19.345 61.499 1.00 57.88 180 ALA A C 1
ATOM 1466 O O . ALA A 1 180 ? 23.096 18.753 60.638 1.00 57.88 180 ALA A O 1
ATOM 1467 N N . GLN A 1 181 ? 24.737 18.760 62.164 1.00 59.12 181 GLN A N 1
ATOM 1468 C CA . GLN A 1 181 ? 25.203 17.399 61.882 1.00 59.12 181 GLN A CA 1
ATOM 1469 C C . GLN A 1 181 ? 25.048 16.409 63.048 1.00 59.12 181 GLN A C 1
ATOM 1471 O O . GLN A 1 181 ? 25.219 15.225 62.810 1.00 59.12 181 GLN A O 1
ATOM 1476 N N . ASP A 1 182 ? 24.629 16.831 64.250 1.00 50.09 182 ASP A N 1
ATOM 1477 C CA . ASP A 1 182 ? 24.483 15.920 65.399 1.00 50.09 182 ASP A CA 1
ATOM 1478 C C . ASP A 1 182 ? 23.229 16.240 66.226 1.00 50.09 182 ASP A C 1
ATOM 1480 O O . ASP A 1 182 ? 23.275 17.006 67.189 1.00 50.09 182 ASP A O 1
ATOM 1484 N N . SER A 1 183 ? 22.093 15.610 65.915 1.00 52.56 183 SER A N 1
ATOM 1485 C CA . SER A 1 183 ? 20.967 15.536 66.858 1.00 52.56 183 SER A CA 1
ATOM 1486 C C . SER A 1 183 ? 21.078 14.274 67.720 1.00 52.56 183 SER A C 1
ATOM 1488 O O . SER A 1 183 ? 20.191 13.420 67.716 1.00 52.56 183 SER A O 1
ATOM 1490 N N . ILE A 1 184 ? 22.190 14.117 68.440 1.00 53.69 184 ILE A N 1
ATOM 1491 C CA . ILE A 1 184 ? 22.357 13.026 69.407 1.00 53.69 184 ILE A CA 1
ATOM 1492 C C . ILE A 1 184 ? 21.778 13.496 70.746 1.00 53.69 184 ILE A C 1
ATOM 1494 O O . ILE A 1 184 ? 22.318 14.375 71.415 1.00 53.69 184 ILE A O 1
ATOM 1498 N N . ILE A 1 185 ? 20.634 12.926 71.126 1.00 56.47 185 ILE A N 1
ATOM 1499 C CA . ILE A 1 185 ? 19.973 13.195 72.406 1.00 56.47 185 ILE A CA 1
ATOM 1500 C C . ILE A 1 185 ? 20.700 12.395 73.494 1.00 56.47 185 ILE A C 1
ATOM 1502 O O . ILE A 1 185 ? 20.484 11.192 73.640 1.00 56.47 185 ILE A O 1
ATOM 1506 N N . TYR A 1 186 ? 21.544 13.051 74.290 1.00 49.91 186 TYR A N 1
ATOM 1507 C CA . TYR A 1 186 ? 22.142 12.420 75.468 1.00 49.91 186 TYR A CA 1
ATOM 1508 C C . TYR A 1 186 ? 21.080 12.256 76.565 1.00 49.91 186 TYR A C 1
ATOM 1510 O O . TYR A 1 186 ? 20.584 13.236 77.120 1.00 49.91 186 TYR A O 1
ATOM 1518 N N . LYS A 1 187 ? 20.719 11.010 76.901 1.00 51.97 187 LYS A N 1
ATOM 1519 C CA . LYS A 1 187 ? 19.944 10.708 78.115 1.00 51.97 187 LYS A CA 1
ATOM 1520 C C . LYS A 1 187 ? 20.891 10.656 79.309 1.00 51.97 187 LYS A C 1
ATOM 1522 O O . LYS A 1 187 ? 21.436 9.603 79.633 1.00 51.97 187 LYS A O 1
ATOM 1527 N N . THR A 1 188 ? 21.082 11.782 79.983 1.00 42.66 188 THR A N 1
ATOM 1528 C CA . THR A 1 188 ? 21.815 11.814 81.251 1.00 42.66 188 THR A CA 1
ATOM 1529 C C . THR A 1 188 ? 20.916 11.230 82.340 1.00 42.66 188 THR A C 1
ATOM 1531 O O . THR A 1 188 ? 20.072 11.922 82.908 1.00 42.66 188 THR A O 1
ATOM 1534 N N . TYR A 1 189 ? 21.050 9.935 82.635 1.00 47.94 189 TYR A N 1
ATOM 1535 C CA . TYR A 1 189 ? 20.399 9.344 83.803 1.00 47.94 189 TYR A CA 1
ATOM 1536 C C . TYR A 1 189 ? 21.105 9.854 85.065 1.00 47.94 189 TYR A C 1
ATOM 1538 O O . TYR A 1 189 ? 22.001 9.203 85.597 1.00 47.94 189 TYR A O 1
ATOM 1546 N N . SER A 1 190 ? 20.704 11.027 85.564 1.00 48.56 190 SER A N 1
ATOM 1547 C CA . SER A 1 190 ? 21.003 11.424 86.941 1.00 48.56 190 SER A CA 1
ATOM 1548 C C . SER A 1 190 ? 20.211 10.493 87.855 1.00 48.56 190 SER A C 1
ATOM 1550 O O . SER A 1 190 ? 19.070 10.760 88.234 1.00 48.56 190 SER A O 1
ATOM 1552 N N . ARG A 1 191 ? 20.778 9.320 88.145 1.00 51.72 191 ARG A N 1
ATOM 1553 C CA . ARG A 1 191 ? 20.218 8.385 89.116 1.00 51.72 191 ARG A CA 1
ATOM 1554 C C . ARG A 1 191 ? 20.424 9.019 90.487 1.00 51.72 191 ARG A C 1
ATOM 1556 O O . ARG A 1 191 ? 21.397 8.719 91.170 1.00 51.72 191 ARG A O 1
ATOM 1563 N N . LYS A 1 192 ? 19.525 9.924 90.885 1.00 50.28 192 LYS A N 1
ATOM 1564 C CA . LYS A 1 192 ? 19.397 10.368 92.275 1.00 50.28 192 LYS A CA 1
ATOM 1565 C C . LYS A 1 192 ? 18.940 9.159 93.090 1.00 50.28 192 LYS A C 1
ATOM 1567 O O . LYS A 1 192 ? 17.752 8.973 93.338 1.00 50.28 192 LYS A O 1
ATOM 1572 N N . LEU A 1 193 ? 19.879 8.270 93.416 1.00 56.56 193 LEU A N 1
ATOM 1573 C CA . LEU A 1 193 ? 19.652 7.216 94.390 1.00 56.56 193 LEU A CA 1
ATOM 1574 C C . LEU A 1 193 ? 19.222 7.906 95.680 1.00 56.56 193 LEU A C 1
ATOM 1576 O O . LEU A 1 193 ? 19.920 8.792 96.175 1.00 56.56 193 LEU A O 1
ATOM 1580 N N . SER A 1 194 ? 18.062 7.523 96.206 1.00 58.06 194 SER A N 1
ATOM 1581 C CA . SER A 1 194 ? 17.629 8.016 97.505 1.00 58.06 194 SER A CA 1
ATOM 1582 C C . SER A 1 194 ? 18.715 7.709 98.539 1.00 58.06 194 SER A C 1
ATOM 1584 O O . SER A 1 194 ? 19.356 6.657 98.494 1.00 58.06 194 SER A O 1
ATOM 1586 N N . LEU A 1 195 ? 18.940 8.632 99.476 1.00 58.53 195 LEU A N 1
ATOM 1587 C CA . LEU A 1 195 ? 19.970 8.521 100.521 1.00 58.53 195 LEU A CA 1
ATOM 1588 C C . LEU A 1 195 ? 19.891 7.172 101.267 1.00 58.53 195 LEU A C 1
ATOM 1590 O O . LEU A 1 195 ? 20.903 6.564 101.616 1.00 58.53 195 LEU A O 1
ATOM 1594 N N . THR A 1 196 ? 18.673 6.646 101.417 1.00 63.00 196 THR A N 1
ATOM 1595 C CA . THR A 1 196 ? 18.384 5.336 102.012 1.00 63.00 196 THR A CA 1
ATOM 1596 C C . THR A 1 196 ? 18.847 4.159 101.148 1.00 63.00 196 THR A C 1
ATOM 1598 O O . THR A 1 196 ? 19.296 3.145 101.682 1.00 63.00 196 THR A O 1
ATOM 1601 N N . MET A 1 197 ? 18.798 4.286 99.821 1.00 64.56 197 MET A N 1
ATOM 1602 C CA . MET A 1 197 ? 19.266 3.279 98.870 1.00 64.56 197 MET A CA 1
ATOM 1603 C C . MET A 1 197 ? 20.796 3.260 98.785 1.00 64.56 197 MET A C 1
ATOM 1605 O O . MET A 1 197 ? 21.378 2.179 98.801 1.00 64.56 197 MET A O 1
ATOM 1609 N N . VAL A 1 198 ? 21.456 4.425 98.842 1.00 70.31 198 VAL A N 1
ATOM 1610 C CA . VAL A 1 198 ? 22.926 4.514 98.959 1.00 70.31 198 VAL A CA 1
ATOM 1611 C C . VAL A 1 198 ? 23.410 3.880 100.265 1.00 70.31 198 VAL A C 1
ATOM 1613 O O . VAL A 1 198 ? 24.357 3.096 100.261 1.00 70.31 198 VAL A O 1
ATOM 1616 N N . ALA A 1 199 ? 22.729 4.142 101.387 1.00 68.69 199 ALA A N 1
ATOM 1617 C CA . ALA A 1 199 ? 23.058 3.518 102.669 1.00 68.69 199 ALA A CA 1
ATOM 1618 C C . ALA A 1 199 ? 22.872 1.988 102.639 1.00 68.69 199 ALA A C 1
ATOM 1620 O O . ALA A 1 199 ? 23.661 1.249 103.235 1.00 68.69 199 ALA A O 1
ATOM 1621 N N . ARG A 1 200 ? 21.858 1.492 101.916 1.00 72.00 200 ARG A N 1
ATOM 1622 C CA . ARG A 1 200 ? 21.617 0.053 101.726 1.00 72.00 200 ARG A CA 1
ATOM 1623 C C . ARG A 1 200 ? 22.686 -0.596 100.843 1.00 72.00 200 ARG A C 1
ATOM 1625 O O . ARG A 1 200 ? 23.144 -1.685 101.184 1.00 72.00 200 ARG A O 1
ATOM 1632 N N . GLU A 1 201 ? 23.118 0.077 99.776 1.00 69.19 201 GLU A N 1
ATOM 1633 C CA . GLU A 1 201 ? 24.213 -0.360 98.896 1.00 69.19 201 GLU A CA 1
ATOM 1634 C C . GLU A 1 201 ? 25.550 -0.372 99.656 1.00 69.19 201 GLU A C 1
ATOM 1636 O O . GLU A 1 201 ? 26.273 -1.363 99.624 1.00 69.19 201 GLU A O 1
ATOM 1641 N N . LYS A 1 202 ? 25.829 0.659 100.466 1.00 72.62 202 LYS A N 1
ATOM 1642 C CA . LYS A 1 202 ? 27.020 0.725 101.331 1.00 72.62 202 LYS A CA 1
ATOM 1643 C C . LYS A 1 202 ? 27.055 -0.421 102.348 1.00 72.62 202 LYS A C 1
ATOM 1645 O O . LYS A 1 202 ? 28.081 -1.075 102.490 1.00 72.62 202 LYS A O 1
ATOM 1650 N N . ARG A 1 203 ? 25.923 -0.742 102.992 1.00 72.19 203 ARG A N 1
ATOM 1651 C CA . ARG A 1 203 ? 25.795 -1.911 103.892 1.00 72.19 203 ARG A CA 1
ATOM 1652 C C . ARG A 1 203 ? 25.875 -3.253 103.163 1.00 72.19 203 ARG A C 1
ATOM 1654 O O . ARG A 1 203 ? 26.121 -4.279 103.794 1.00 72.19 203 ARG A O 1
ATOM 1661 N N . ARG A 1 204 ? 25.583 -3.286 101.862 1.00 70.62 204 ARG A N 1
ATOM 1662 C CA . ARG A 1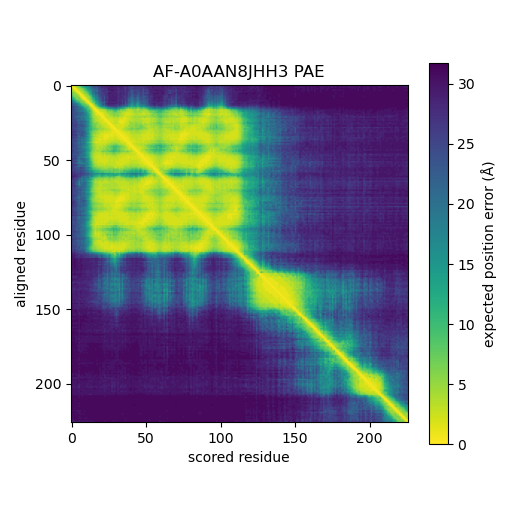 204 ? 25.728 -4.480 101.023 1.00 70.62 204 ARG A CA 1
ATOM 1663 C C . ARG A 1 204 ? 27.197 -4.693 100.655 1.00 70.62 204 ARG A C 1
ATOM 1665 O O . ARG A 1 204 ? 27.673 -5.811 100.782 1.00 70.62 204 ARG A O 1
ATOM 1672 N N . LEU A 1 205 ? 27.910 -3.620 100.317 1.00 68.94 205 LEU A N 1
ATOM 1673 C CA . LEU A 1 205 ? 29.346 -3.630 100.022 1.00 68.94 205 LEU A CA 1
ATOM 1674 C C . LEU A 1 205 ? 30.196 -3.911 101.273 1.00 68.94 205 LEU A C 1
ATOM 1676 O O . LEU A 1 205 ? 31.129 -4.699 101.206 1.00 68.94 205 LEU A O 1
ATOM 1680 N N . GLN A 1 206 ? 29.821 -3.375 102.439 1.00 66.56 206 GLN A N 1
ATOM 1681 C CA . GLN A 1 206 ? 30.481 -3.686 103.719 1.00 66.56 206 GLN A CA 1
ATOM 1682 C C . GLN A 1 206 ? 30.309 -5.149 104.157 1.00 66.56 206 GLN A C 1
ATOM 1684 O O . GLN A 1 206 ? 31.154 -5.674 104.869 1.00 66.56 206 GLN A O 1
ATOM 1689 N N . ARG A 1 207 ? 29.241 -5.833 103.727 1.00 67.88 207 ARG A N 1
ATOM 1690 C CA . ARG A 1 207 ? 29.038 -7.265 104.013 1.00 67.88 207 ARG A CA 1
ATOM 1691 C C . ARG A 1 207 ? 29.841 -8.194 103.102 1.00 67.88 207 ARG A C 1
ATOM 1693 O O . ARG A 1 207 ? 29.928 -9.379 103.394 1.00 67.88 207 ARG A O 1
ATOM 1700 N N . MET A 1 208 ? 30.435 -7.678 102.030 1.00 61.25 208 MET A N 1
ATOM 1701 C CA . MET A 1 208 ? 31.241 -8.450 101.082 1.00 61.25 208 MET A CA 1
ATOM 1702 C C . MET A 1 208 ? 32.741 -8.232 101.312 1.00 61.25 208 MET A C 1
ATOM 1704 O O . MET A 1 208 ? 33.450 -7.972 100.351 1.00 61.25 208 MET A O 1
ATOM 1708 N N . HIS A 1 209 ? 33.223 -8.282 102.561 1.00 49.62 209 HIS A N 1
ATOM 1709 C CA . HIS A 1 209 ? 34.631 -8.055 102.924 1.00 49.62 209 HIS A CA 1
ATOM 1710 C C . HIS A 1 209 ? 35.643 -8.696 101.949 1.00 49.62 209 HIS A C 1
ATOM 1712 O O . HIS A 1 209 ? 36.081 -9.830 102.096 1.00 49.62 209 HIS A O 1
ATOM 1718 N N . THR A 1 210 ? 36.064 -7.907 100.972 1.00 55.09 210 THR A N 1
ATOM 1719 C CA . THR A 1 210 ? 37.435 -7.689 100.531 1.00 55.09 210 THR A CA 1
ATOM 1720 C C . THR A 1 210 ? 37.399 -6.258 100.019 1.00 55.09 210 THR A C 1
ATOM 1722 O O . THR A 1 210 ? 36.779 -5.981 98.998 1.00 55.09 210 THR A O 1
ATOM 1725 N N . ALA A 1 211 ? 37.929 -5.312 100.788 1.00 55.28 211 ALA A N 1
ATOM 1726 C CA . ALA A 1 211 ? 38.052 -3.942 100.314 1.00 55.28 211 ALA A CA 1
ATOM 1727 C C . ALA A 1 211 ? 39.154 -3.891 99.246 1.00 55.28 211 ALA A C 1
ATOM 1729 O O . ALA A 1 211 ? 40.277 -4.292 99.552 1.00 55.28 211 ALA A O 1
ATOM 1730 N N . PRO A 1 212 ? 38.909 -3.347 98.045 1.00 49.78 212 PRO A N 1
ATOM 1731 C CA . PRO A 1 212 ? 39.951 -2.689 97.290 1.00 49.78 212 PRO A CA 1
ATOM 1732 C C . PRO A 1 212 ? 39.906 -1.193 97.611 1.00 49.78 212 PRO A C 1
ATOM 1734 O O . PRO A 1 212 ? 38.860 -0.543 97.560 1.00 49.78 212 PRO A O 1
ATOM 1737 N N . VAL A 1 213 ? 41.071 -0.669 97.971 1.00 51.97 213 VAL A N 1
ATOM 1738 C CA . VAL A 1 213 ? 41.374 0.753 98.128 1.00 51.97 213 VAL A CA 1
ATOM 1739 C C . VAL A 1 213 ? 40.896 1.515 96.886 1.00 51.97 213 VAL A C 1
ATOM 1741 O O . VAL A 1 213 ? 41.386 1.276 95.786 1.00 51.97 213 VAL A O 1
ATOM 1744 N N . LEU A 1 214 ? 39.943 2.432 97.059 1.00 48.28 214 LEU A N 1
ATOM 1745 C CA . LEU A 1 214 ? 39.636 3.467 96.071 1.00 48.28 214 LEU A CA 1
ATOM 1746 C C . LEU A 1 214 ? 40.364 4.746 96.507 1.00 48.28 214 LEU A C 1
ATOM 1748 O O . LEU A 1 214 ? 40.249 5.119 97.677 1.00 48.28 214 LEU A O 1
ATOM 1752 N N . PRO A 1 215 ? 41.138 5.388 95.615 1.00 43.12 215 PRO A N 1
ATOM 1753 C CA . PRO A 1 215 ? 41.951 6.539 95.965 1.00 43.12 215 PRO A CA 1
ATOM 1754 C C . PRO A 1 215 ? 41.079 7.700 96.441 1.00 43.12 215 PRO A C 1
ATOM 1756 O O . PRO A 1 215 ? 40.055 8.030 95.840 1.00 43.12 215 PRO A O 1
ATOM 1759 N N . THR A 1 216 ? 41.535 8.318 97.527 1.00 45.38 216 THR A N 1
ATOM 1760 C CA . THR A 1 216 ? 41.099 9.617 98.030 1.00 45.38 216 THR A CA 1
ATOM 1761 C C . THR A 1 216 ? 41.243 10.650 96.916 1.00 45.38 216 THR A C 1
ATOM 1763 O O . THR A 1 216 ? 42.321 11.197 96.703 1.00 45.38 216 THR A O 1
ATOM 1766 N N . ILE A 1 217 ? 40.166 10.921 96.182 1.00 42.38 217 ILE A N 1
ATOM 1767 C CA . ILE A 1 217 ? 40.073 12.154 95.406 1.00 42.38 217 ILE A CA 1
ATOM 1768 C C . ILE A 1 217 ? 39.700 13.235 96.416 1.00 42.38 217 ILE A C 1
ATOM 1770 O O . ILE A 1 217 ? 38.565 13.303 96.886 1.00 42.38 217 ILE A O 1
ATOM 1774 N N . HIS A 1 218 ? 40.711 14.019 96.787 1.00 32.41 218 HIS A N 1
ATOM 1775 C CA . HIS A 1 218 ? 40.561 15.316 97.427 1.00 32.41 218 HIS A CA 1
ATOM 1776 C C . HIS A 1 218 ? 39.509 16.125 96.656 1.00 32.41 218 HIS A C 1
ATOM 1778 O O . HIS A 1 218 ? 39.715 16.456 95.490 1.00 32.41 218 HIS A O 1
ATOM 1784 N N . MET A 1 219 ? 38.388 16.452 97.298 1.00 42.94 219 MET A N 1
ATOM 1785 C CA . MET A 1 219 ? 37.699 17.689 96.950 1.00 42.94 219 MET A CA 1
ATOM 1786 C C . MET A 1 219 ? 38.468 18.780 97.682 1.00 42.94 219 MET A C 1
ATOM 1788 O O . MET A 1 219 ? 38.361 18.911 98.898 1.00 42.94 219 MET A O 1
ATOM 1792 N N . GLU A 1 220 ? 39.329 19.489 96.960 1.00 44.59 220 GLU A N 1
ATOM 1793 C CA . GLU A 1 220 ? 39.730 20.814 97.408 1.00 44.59 220 GLU A CA 1
ATOM 1794 C C . GLU A 1 220 ? 38.484 21.697 97.356 1.00 44.59 220 GLU A C 1
ATOM 1796 O O . GLU A 1 220 ? 37.948 21.992 96.285 1.00 44.59 220 GLU A O 1
ATOM 1801 N N . ASP A 1 221 ? 38.009 22.080 98.539 1.00 43.72 221 ASP A N 1
ATOM 1802 C CA . ASP A 1 221 ? 37.188 23.265 98.707 1.00 43.72 221 ASP A CA 1
ATOM 1803 C C . ASP A 1 221 ? 38.034 24.469 98.282 1.00 43.72 221 ASP A C 1
ATOM 1805 O O . ASP A 1 221 ? 38.836 24.994 99.053 1.00 43.72 221 ASP A O 1
ATOM 1809 N N . VAL A 1 222 ? 37.852 24.929 97.046 1.00 43.16 222 VAL A N 1
ATOM 1810 C CA . VAL A 1 222 ? 38.178 26.312 96.695 1.00 43.16 222 VAL A CA 1
ATOM 1811 C C . VAL A 1 222 ? 36.916 27.136 96.913 1.00 43.16 222 VAL A C 1
ATOM 1813 O O . VAL A 1 222 ? 36.140 27.420 96.004 1.00 43.16 222 VAL A O 1
ATOM 1816 N N . THR A 1 223 ? 36.700 27.511 98.170 1.00 49.06 223 THR A N 1
ATOM 1817 C CA . THR A 1 223 ? 36.018 28.763 98.502 1.00 49.06 223 THR A CA 1
ATOM 1818 C C . THR A 1 223 ? 36.965 29.920 98.219 1.00 49.06 223 THR A C 1
ATOM 1820 O O . THR A 1 223 ? 38.081 29.874 98.732 1.00 49.06 223 THR A O 1
ATOM 1823 N N . THR A 1 224 ? 36.524 30.929 97.454 1.00 39.75 224 THR A N 1
ATOM 1824 C CA . THR A 1 224 ? 36.900 32.375 97.467 1.00 39.75 224 THR A CA 1
ATOM 1825 C C . THR A 1 224 ? 36.591 32.979 96.078 1.00 39.75 224 THR A C 1
ATOM 1827 O O . THR A 1 224 ? 36.934 32.369 95.077 1.00 39.75 224 THR A O 1
ATOM 1830 N N . VAL A 1 225 ? 35.921 34.123 95.877 1.00 39.12 225 VAL A N 1
ATOM 1831 C CA . VAL A 1 225 ? 35.403 35.215 96.729 1.00 39.12 225 VAL A CA 1
ATOM 1832 C C . VAL A 1 225 ? 34.159 35.811 96.026 1.00 39.12 225 VAL A C 1
ATOM 1834 O O . VAL A 1 225 ? 33.921 35.522 94.855 1.00 39.12 225 VAL A O 1
ATOM 1837 N N . MET A 1 226 ? 33.397 36.607 96.785 1.00 41.28 226 MET A N 1
ATOM 1838 C CA . MET A 1 226 ? 32.442 37.652 96.367 1.00 41.28 226 MET A CA 1
ATOM 1839 C C . MET A 1 226 ? 32.668 38.270 94.983 1.00 41.28 226 MET A C 1
ATOM 1841 O O . MET A 1 226 ? 33.841 38.532 94.637 1.00 41.28 226 MET A O 1
#

Mean predicted aligned error: 20.65 Å

Secondary structure (DSSP, 8-state):
--------------SPPPPPEEEEEEEE-SSEEEEEEE--S-STTEEEEEEEEEETT-TTS-EEEEEEE-TT--EEEEESPPTT-EEEEEEEEEETT-PBPPPPPPEEEEPPP-TTT------S--HHHHHHHHHHHHHHHHHHHHHHHHHHHHTT---------S--TTGGG------TT-------------HHHHHHHHHHHHTS--PPPPP-----------

Nearest PDB structures (foldseek):
  4n68-assembly1_A  TM=7.993E-01  e=1.913E-06  Homo sapiens
  8oe4-assembly1_D  TM=8.688E-01  e=1.625E-04  Homo sapiens
  1wfo-assembly1_A  TM=6.620E-01  e=6.859E-06  Homo sapiens
  1bpv-assembly1_A  TM=7.500E-01  e=6.322E-05  Homo sapiens
  7zcb-assembly2_C  TM=7.118E-01  e=5.657E-05  Homo sapiens

Foldseek 3Di:
DDDDPPPPPPPPPDPAADFWEDWDWDDAAFFKTKIFTHDDDDLVFFPWKKKKKWFPPDPPDIDIDIDTHHSPDGMDMGGRHHGQTKMKMWMWTATPVRDIHDIYDIDIDHHHDDPPDDPPPPPPVDVVVVVVVVVVVVVVVVVVVVCVVCVVVVVPPDPPDPPPPDDPPPPPQFDQDPDPPDRDTDPPPPVPQPPVNVVVVVVVVVVVPDDDDDDPPDPPPPDDDD

pLDDT: mean 73.49, std 19.11, range [32.41, 97.38]

Organism: Patella caerulea (NCBI:txid87958)

Solvent-accessible surface area (backbone atoms only — not comparable to full-atom values): 14353 Å² total; per-residue (Å²): 138,81,85,77,79,78,78,77,78,78,73,77,79,68,97,63,62,60,39,46,41,75,61,44,78,79,44,71,36,41,36,35,37,32,37,39,46,46,76,88,63,75,65,92,53,47,62,31,29,39,39,37,40,30,42,75,77,46,91,88,52,92,47,70,50,78,43,83,38,61,72,88,58,54,62,50,69,51,68,82,47,63,54,64,39,47,34,38,33,36,34,29,26,26,31,73,88,65,50,69,22,54,74,30,68,77,41,74,50,64,28,34,68,51,96,88,70,72,74,82,80,66,85,58,81,48,70,66,57,57,51,55,54,51,52,53,50,51,54,50,51,52,51,50,52,53,46,55,67,54,47,61,70,62,72,68,70,63,79,80,73,82,78,75,90,64,83,75,93,62,65,91,67,57,79,81,62,91,50,102,85,50,90,73,81,66,81,75,79,80,75,78,66,51,73,69,53,52,51,50,49,51,59,52,56,65,72,56,83,69,87,76,91,74,82,86,75,78,78,76,81,79,82,85,77,136

Sequence (226 aa):
MKDKQCLMVVSYITDAVVAPRNLTVVAIGTTRAKLIWIYFGPISRILRFELTYEWLAAPSGKYSVTCGIDVYKRQVTLRGLIPFQSYQVFMVSIDLDGTTSNTTNHVEFTTRGDDRAYVPVKHTMQVEEVIIISIIVLIWIVTVVVFWRRWDSIRILQPMEPRFKHNPKNLDTIKIVKRAQDSIIYKTYSRKLSLTMVAREKRRLQRMHTAPVLPTIHMEDVTTVM

InterPro domains:
  IPR003961 Fibronectin type III [PS50853] (19-114)
  IPR003961 Fibronectin type III [cd00063] (19-111)
  IPR013783 Immunoglobulin-like fold [G3DSA:2.60.40.10] (16-118)
  IPR032073 Fibronectin type III domain-containing protein 5, C-terminal domain [PF16066] (126-207)
  IPR036116 Fibronectin type III superfamily [SSF49265] (19-111)